Protein AF-A0A7S0DPE6-F1 (afdb_monomer_lite)

Secondary structure (DSSP, 8-state):
-EESSS--HHHHHHHHHHHHHT------EE--TTTSPPPHHHHHH-TT--S-EEEETTEEEESHHHHHHHHHHHSSSSS--SPPTTSHHHHHHHHHHHHHHHHHHHHHHHHHHS--HHHHHHHHHHHHHHHHS--SSSSTBSB--HHHHHHHHHHHHHHHHHHHHHS---TT-GGGHHHHHHHHHHHT-HHHHHHPPPHHHHHHHHHHHHT-----SS-HHHHHHHTT-TTTTPSSPP-SS-SSPPPGGGG-HHHHHHHHHHHHHHHHHHHHHHHTGGGS---S--S-GGG-SSSPP-HHHHHHHHHHHHHHHHHHHH-

Radius of gyration: 20.84 Å; chains: 1; bounding box: 53×44×59 Å

Organism: NCBI:txid1561963

Sequence (319 a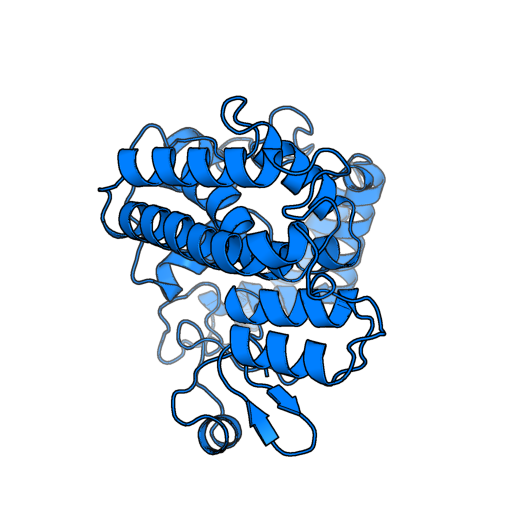a):
YRDSASWCPYCEKVWLMLEEKRIPYKINFVPMSCYGRKPQEFLQIQPSGGIPVAIIKGKVISESNDILSAIESLYPDQHPMVPAPGTDKYKSFQPFLRTERKIFGAWFQWLVTGFGEKEFINAADETNEALSKYKDGDYFLGSFSMVDCMYAPFLERMAASVPYYKGLIFRGNPRWSYINKWFDAMESRPSFKGIQSDYYTHCHDLPPQIGGAQFSGDHKRYTDEIDGHGDSWKLPLSQEGGLEPVRAEDRDQAKARRGAARALIDRHEAVAKFSTRPWGERGPGVSAPLADTYNKPQPKAEDSVDIALRLTAEFLLGS

Structure (mmCIF, N/CA/C/O backbone):
data_AF-A0A7S0DPE6-F1
#
_entry.id   AF-A0A7S0DPE6-F1
#
loop_
_atom_site.group_PDB
_atom_site.id
_atom_site.type_symbol
_atom_site.label_atom_id
_atom_site.label_alt_id
_atom_site.label_comp_id
_atom_site.label_asym_id
_atom_site.label_entity_id
_atom_site.label_seq_id
_atom_site.pdbx_PDB_ins_code
_atom_site.Cartn_x
_atom_site.Cartn_y
_atom_site.Cartn_z
_atom_site.occupancy
_atom_site.B_iso_or_equiv
_atom_site.auth_seq_id
_atom_site.auth_comp_id
_atom_site.auth_asym_id
_atom_site.auth_atom_id
_atom_site.pdbx_PDB_model_num
ATOM 1 N N . TYR A 1 1 ? -15.118 -3.147 -7.903 1.00 97.50 1 TYR A N 1
ATOM 2 C CA . TYR A 1 1 ? -14.229 -2.508 -8.884 1.00 97.50 1 TYR A CA 1
ATOM 3 C C . TYR A 1 1 ? -13.010 -2.011 -8.161 1.00 97.50 1 TYR A C 1
ATOM 5 O O . TYR A 1 1 ? -13.156 -1.295 -7.174 1.00 97.50 1 TYR A O 1
ATOM 13 N N . ARG A 1 2 ? -11.838 -2.422 -8.625 1.00 96.19 2 ARG A N 1
ATOM 14 C CA . ARG A 1 2 ? -10.559 -1.991 -8.070 1.00 96.19 2 ARG A CA 1
ATOM 15 C C . ARG A 1 2 ? -9.553 -1.779 -9.182 1.00 96.19 2 ARG A C 1
ATOM 17 O O . ARG A 1 2 ? -9.768 -2.215 -10.312 1.00 96.19 2 ARG A O 1
ATOM 24 N N . ASP A 1 3 ? -8.464 -1.149 -8.795 1.00 94.56 3 ASP A N 1
ATOM 25 C CA . ASP A 1 3 ? -7.291 -0.948 -9.617 1.00 94.56 3 ASP A CA 1
ATOM 26 C C . ASP A 1 3 ? -6.739 -2.272 -10.180 1.00 94.56 3 ASP A C 1
ATOM 28 O O . ASP A 1 3 ? -6.650 -3.263 -9.446 1.00 94.56 3 ASP A O 1
ATOM 32 N N . SER A 1 4 ? -6.386 -2.270 -11.470 1.00 91.19 4 SER A N 1
ATOM 33 C CA . SER A 1 4 ? -5.761 -3.390 -12.185 1.00 91.19 4 SER A CA 1
ATOM 34 C C . SER A 1 4 ? -4.313 -3.643 -11.759 1.00 91.19 4 SER A C 1
ATOM 36 O O . SER A 1 4 ? -3.880 -4.789 -11.775 1.00 91.19 4 SER A O 1
ATOM 38 N N . ALA A 1 5 ? -3.578 -2.590 -11.392 1.00 90.75 5 ALA A N 1
ATOM 39 C CA . ALA A 1 5 ? -2.160 -2.661 -11.032 1.00 90.75 5 ALA A CA 1
ATOM 40 C C . ALA A 1 5 ? -1.926 -2.818 -9.519 1.00 90.75 5 ALA A C 1
ATOM 42 O O . ALA A 1 5 ? -0.815 -3.112 -9.100 1.00 90.75 5 ALA A O 1
ATOM 43 N N . SER A 1 6 ? -2.983 -2.697 -8.706 1.00 93.50 6 SER A N 1
ATOM 44 C CA . SER A 1 6 ? -2.925 -2.759 -7.232 1.00 93.50 6 SER A CA 1
ATOM 45 C C . SER A 1 6 ? -2.170 -1.605 -6.557 1.00 93.50 6 SER A C 1
ATOM 47 O O . SER A 1 6 ? -1.795 -1.714 -5.400 1.00 93.50 6 SER A O 1
ATOM 49 N N . TRP A 1 7 ? -2.020 -0.477 -7.241 1.00 94.50 7 TRP A N 1
ATOM 50 C CA . TRP A 1 7 ? -1.391 0.757 -6.771 1.00 94.50 7 TRP A CA 1
ATOM 51 C C . TRP A 1 7 ? -2.318 1.639 -5.933 1.00 94.50 7 TRP A C 1
ATOM 53 O O . TRP A 1 7 ? -1.850 2.449 -5.136 1.00 94.50 7 TRP A O 1
ATOM 63 N N . CYS A 1 8 ? -3.639 1.514 -6.089 1.00 95.94 8 CYS A N 1
ATOM 64 C CA . CYS A 1 8 ? -4.594 2.358 -5.369 1.00 95.94 8 CYS A CA 1
ATOM 65 C C . CYS A 1 8 ? -4.702 1.988 -3.869 1.00 95.94 8 CYS A C 1
ATOM 67 O O . CYS A 1 8 ? -5.322 0.963 -3.554 1.00 95.94 8 CYS A O 1
ATOM 69 N N . PRO A 1 9 ? -4.267 2.859 -2.931 1.00 96.75 9 PRO A N 1
ATOM 70 C CA . PRO A 1 9 ? -4.305 2.554 -1.496 1.00 96.75 9 PRO A CA 1
ATOM 71 C C . PRO A 1 9 ? -5.734 2.364 -0.977 1.00 96.75 9 PRO A C 1
ATOM 73 O O . PRO A 1 9 ? -6.007 1.538 -0.114 1.00 96.75 9 PRO A O 1
ATOM 76 N N . TYR A 1 10 ? -6.701 3.095 -1.533 1.00 97.56 10 TYR A N 1
ATOM 77 C CA . TYR A 1 10 ? -8.102 2.983 -1.127 1.00 97.56 10 TYR A CA 1
ATOM 78 C C . TYR A 1 10 ? -8.720 1.634 -1.518 1.00 97.56 10 TYR A C 1
ATOM 80 O O . TYR A 1 10 ? -9.575 1.119 -0.798 1.00 97.56 10 TYR A O 1
ATOM 88 N N . CYS A 1 11 ? -8.296 1.054 -2.649 1.00 98.06 11 CYS A N 1
ATOM 89 C CA . CYS A 1 11 ? -8.733 -0.281 -3.063 1.00 98.06 11 CYS A CA 1
ATOM 90 C C . CYS A 1 11 ? -8.181 -1.354 -2.126 1.00 98.06 11 CYS A C 1
ATOM 92 O O . CYS A 1 11 ? -8.885 -2.311 -1.808 1.00 98.06 11 CYS A O 1
ATOM 94 N N . GLU A 1 12 ? -6.941 -1.173 -1.689 1.00 98.06 12 GLU A N 1
ATOM 95 C CA . GLU A 1 12 ? -6.236 -2.082 -0.800 1.00 98.06 12 GLU A CA 1
ATOM 96 C C . GLU A 1 12 ? -6.917 -2.195 0.570 1.00 98.06 12 GLU A C 1
ATOM 98 O O . GLU A 1 12 ? -7.144 -3.314 1.024 1.00 98.06 12 GLU A O 1
ATOM 103 N N . LYS A 1 13 ? -7.398 -1.080 1.153 1.00 97.62 13 LYS A N 1
ATOM 104 C CA . LYS A 1 13 ? -8.208 -1.100 2.394 1.00 97.62 13 LYS A CA 1
ATOM 105 C C . LYS A 1 13 ? -9.360 -2.103 2.308 1.00 97.62 13 LYS A C 1
ATOM 107 O O . LYS A 1 13 ? -9.567 -2.931 3.193 1.00 97.62 13 LYS A O 1
ATOM 112 N N . VAL A 1 14 ? -10.130 -2.003 1.221 1.00 98.25 14 VAL A N 1
ATOM 113 C CA . VAL A 1 14 ? -11.314 -2.838 0.974 1.00 98.25 14 VAL A CA 1
ATOM 114 C C . VAL A 1 14 ? -10.910 -4.279 0.693 1.00 98.25 14 VAL A C 1
ATOM 116 O O . VAL A 1 14 ? -11.556 -5.200 1.187 1.00 98.25 14 VAL A O 1
ATOM 119 N N . TRP A 1 15 ? -9.850 -4.483 -0.091 1.00 97.94 15 TRP A N 1
ATOM 120 C CA . TRP A 1 15 ? -9.359 -5.816 -0.420 1.00 97.94 15 TRP A CA 1
ATOM 121 C C . TRP A 1 15 ? -8.908 -6.568 0.830 1.00 97.94 15 TRP A C 1
ATOM 123 O O . TRP A 1 15 ? -9.375 -7.680 1.068 1.00 97.94 15 TRP A O 1
ATOM 133 N N . LEU A 1 16 ? -8.091 -5.927 1.664 1.00 98.00 16 LEU A N 1
ATOM 134 C CA . LEU A 1 16 ? -7.593 -6.517 2.896 1.00 98.00 16 LEU A CA 1
ATOM 135 C C . LEU A 1 16 ? -8.746 -6.894 3.838 1.00 98.00 16 LEU A C 1
ATOM 137 O O . LEU A 1 16 ? -8.779 -8.014 4.342 1.00 98.00 16 LEU A O 1
ATOM 141 N N . MET A 1 17 ? -9.747 -6.022 4.003 1.00 97.69 17 MET A N 1
ATOM 142 C CA . MET A 1 17 ? -10.920 -6.336 4.825 1.00 97.69 17 MET A CA 1
ATOM 143 C C . MET A 1 17 ? -11.736 -7.518 4.275 1.00 97.69 17 MET A C 1
ATOM 145 O O . MET A 1 17 ? -12.194 -8.353 5.055 1.00 97.69 17 MET A O 1
ATOM 149 N N . LEU A 1 18 ? -11.932 -7.612 2.955 1.00 97.69 18 LEU A N 1
ATOM 150 C CA . LEU A 1 18 ? -12.661 -8.729 2.337 1.00 97.69 18 LEU A CA 1
ATOM 151 C C . LEU A 1 18 ? -11.946 -10.071 2.552 1.00 97.69 18 LEU A C 1
ATOM 153 O O . LEU A 1 18 ? -12.600 -11.055 2.907 1.00 97.69 18 LEU A O 1
ATOM 157 N N . GLU A 1 19 ? -10.622 -10.097 2.372 1.00 97.75 19 GLU A N 1
ATOM 158 C CA . GLU A 1 19 ? -9.789 -11.288 2.589 1.00 97.75 19 GLU A CA 1
ATOM 159 C C . GLU A 1 19 ? -9.810 -11.726 4.055 1.00 97.75 19 GLU A C 1
ATOM 161 O O . GLU A 1 19 ? -10.015 -12.900 4.366 1.00 97.75 19 GLU A O 1
ATOM 166 N N . GLU A 1 20 ? -9.668 -10.775 4.974 1.00 97.56 20 GLU A N 1
ATOM 167 C CA . GLU A 1 20 ? -9.650 -11.034 6.412 1.00 97.56 20 GLU A CA 1
ATOM 168 C C . GLU A 1 20 ? -11.002 -11.503 6.944 1.00 97.56 20 GLU A C 1
ATOM 170 O O . GLU A 1 20 ? -11.078 -12.455 7.725 1.00 97.56 20 GLU A O 1
ATOM 175 N N . LYS A 1 21 ? -12.097 -10.916 6.453 1.00 97.31 21 LYS A N 1
ATOM 176 C CA . LYS A 1 21 ? -13.450 -11.380 6.776 1.00 97.31 21 LYS A CA 1
ATOM 177 C C . LYS A 1 21 ? -13.845 -12.656 6.036 1.00 97.31 21 LYS A C 1
ATOM 179 O O . LYS A 1 21 ? -14.886 -13.222 6.352 1.00 97.31 21 LYS A O 1
ATOM 184 N N . ARG A 1 22 ? -13.037 -13.143 5.084 1.00 96.62 22 ARG A N 1
ATOM 185 C CA . ARG A 1 22 ? -13.326 -14.338 4.266 1.00 96.62 22 ARG A CA 1
ATOM 186 C C . ARG A 1 22 ? -14.666 -14.235 3.532 1.00 96.62 22 ARG A C 1
ATOM 188 O O . ARG A 1 22 ? -15.435 -15.193 3.470 1.00 96.62 22 ARG A O 1
ATOM 195 N N . ILE A 1 23 ? -14.960 -13.055 2.998 1.00 95.38 23 ILE A N 1
ATOM 196 C CA . ILE A 1 23 ? -16.197 -12.805 2.254 1.00 95.38 23 ILE A CA 1
ATOM 197 C C . ILE A 1 23 ? -15.935 -13.122 0.781 1.00 95.38 23 ILE A C 1
ATOM 199 O O . ILE A 1 23 ? -14.988 -12.580 0.226 1.00 95.38 23 ILE A O 1
ATOM 203 N N . PRO A 1 24 ? -16.748 -13.951 0.106 1.00 95.50 24 PRO A N 1
ATOM 204 C CA . PRO A 1 24 ? -16.631 -14.138 -1.336 1.00 95.50 24 PRO A CA 1
ATOM 205 C C . PRO A 1 24 ? -17.022 -12.867 -2.099 1.00 95.50 24 PRO A C 1
ATOM 207 O O . PRO A 1 24 ? -18.063 -12.264 -1.834 1.00 95.50 24 PRO A O 1
ATOM 210 N N . TYR A 1 25 ? -16.228 -12.476 -3.094 1.00 96.88 25 TYR A N 1
ATOM 211 C CA . TYR A 1 25 ? -16.516 -11.321 -3.945 1.00 96.88 25 TYR A CA 1
ATOM 212 C C . TYR A 1 25 ? -16.070 -11.556 -5.388 1.00 96.88 25 TYR A C 1
ATOM 214 O O . TYR A 1 25 ? -15.205 -12.378 -5.680 1.00 96.88 25 TYR A O 1
ATOM 222 N N . LYS A 1 26 ? -16.664 -10.790 -6.307 1.00 97.62 26 LYS A N 1
ATOM 223 C CA . LYS A 1 26 ? -16.231 -10.718 -7.704 1.00 97.62 26 LYS A CA 1
ATOM 224 C C . LYS A 1 26 ? -15.385 -9.469 -7.914 1.00 97.62 26 LYS A C 1
ATOM 226 O O . LYS A 1 26 ? -15.805 -8.360 -7.575 1.00 97.62 26 LYS A O 1
ATOM 231 N N . ILE A 1 27 ? -14.224 -9.643 -8.535 1.00 97.06 27 ILE A N 1
ATOM 232 C CA . ILE A 1 27 ? -13.366 -8.533 -8.944 1.00 97.06 27 ILE A CA 1
ATOM 233 C C . ILE A 1 27 ? -13.729 -8.109 -10.367 1.00 97.06 27 ILE A C 1
ATOM 235 O O . ILE A 1 27 ? -13.850 -8.937 -11.263 1.00 97.06 27 ILE A O 1
ATOM 239 N N . ASN A 1 28 ? -13.865 -6.799 -10.560 1.00 96.94 28 ASN A N 1
ATOM 240 C CA . ASN A 1 28 ? -13.819 -6.163 -11.872 1.00 96.94 28 ASN A CA 1
ATOM 241 C C . ASN A 1 28 ? -12.673 -5.149 -11.831 1.00 96.94 28 ASN A C 1
ATOM 243 O O . ASN A 1 28 ? -12.648 -4.294 -10.934 1.00 96.94 28 ASN A O 1
ATOM 247 N N . PHE A 1 29 ? -11.732 -5.274 -12.759 1.00 96.50 29 PHE A N 1
ATOM 248 C CA . PHE A 1 29 ? -10.554 -4.419 -12.833 1.00 96.50 29 PHE A CA 1
ATOM 249 C C . PHE A 1 29 ? -10.848 -3.151 -13.632 1.00 96.50 29 PHE A C 1
ATOM 251 O O . PHE A 1 29 ? -11.520 -3.196 -14.661 1.00 96.50 29 PHE A O 1
ATOM 258 N N . VAL A 1 30 ? -10.364 -2.019 -13.130 1.00 95.31 30 VAL A N 1
ATOM 259 C CA . VAL A 1 30 ? -10.494 -0.702 -13.755 1.00 95.31 30 VAL A CA 1
ATOM 260 C C . VAL A 1 30 ? -9.146 0.003 -13.628 1.00 95.31 30 VAL A C 1
ATOM 262 O O . VAL A 1 30 ? -8.674 0.158 -12.500 1.00 95.31 30 VAL A O 1
ATOM 265 N N . PRO A 1 31 ? -8.536 0.472 -14.731 1.00 93.44 31 PRO A N 1
ATOM 266 C CA . PRO A 1 31 ? -7.250 1.151 -14.666 1.00 93.44 31 PRO A CA 1
ATOM 267 C C . PRO A 1 31 ? -7.328 2.439 -13.839 1.00 93.44 31 PRO A C 1
ATOM 269 O O . PRO A 1 31 ? -8.379 3.088 -13.790 1.00 93.44 31 PRO A O 1
ATOM 272 N N . MET A 1 32 ? -6.233 2.852 -13.199 1.00 93.12 32 MET A N 1
ATOM 273 C CA . MET A 1 32 ? -6.127 4.208 -12.651 1.00 93.12 32 MET A CA 1
ATOM 274 C C . MET A 1 32 ? -5.968 5.233 -13.772 1.00 93.12 32 MET A C 1
ATOM 276 O O . MET A 1 32 ? -5.428 4.938 -14.835 1.00 93.12 32 MET A O 1
ATOM 280 N N . SER A 1 33 ? -6.396 6.469 -13.505 1.00 91.56 33 SER A N 1
ATOM 281 C CA . SER A 1 33 ? -6.328 7.561 -14.482 1.00 91.56 33 SER A CA 1
ATOM 282 C C . SER A 1 33 ? -4.895 7.888 -14.920 1.00 91.56 33 SER A C 1
ATOM 284 O O . SER A 1 33 ? -4.706 8.403 -16.016 1.00 91.56 33 SER A O 1
ATOM 286 N N . CYS A 1 34 ? -3.893 7.571 -14.092 1.00 91.56 34 CYS A N 1
ATOM 287 C CA . CYS A 1 34 ? -2.482 7.799 -14.394 1.00 91.56 34 CYS A CA 1
ATOM 288 C C . CYS A 1 34 ? -1.888 6.817 -15.415 1.00 91.56 34 CYS A C 1
ATOM 290 O O . CYS A 1 34 ? -0.799 7.087 -15.913 1.00 91.56 34 CYS A O 1
ATOM 292 N N . TYR A 1 35 ? -2.565 5.706 -15.741 1.00 91.31 35 TYR A N 1
ATOM 293 C CA . TYR A 1 35 ? -2.028 4.694 -16.662 1.00 91.31 35 TYR A CA 1
ATOM 294 C C . TYR A 1 35 ? -3.041 4.125 -17.676 1.00 91.31 35 TYR A C 1
ATOM 296 O O . TYR A 1 35 ? -2.666 3.352 -18.562 1.00 91.31 35 TYR A O 1
ATOM 304 N N . GLY A 1 36 ? -4.323 4.502 -17.599 1.00 90.56 36 GLY A N 1
ATOM 305 C CA . GLY A 1 36 ? -5.322 4.066 -18.575 1.00 90.56 36 GLY A CA 1
ATOM 306 C C . GLY A 1 36 ? -6.678 4.761 -18.454 1.00 90.56 36 GLY A C 1
ATOM 307 O O . GLY A 1 36 ? -7.039 5.332 -17.424 1.00 90.56 36 GLY A O 1
ATOM 308 N N . ARG A 1 37 ? -7.464 4.706 -19.535 1.00 91.06 37 ARG A N 1
ATOM 309 C CA . ARG A 1 37 ? -8.821 5.267 -19.581 1.00 91.06 37 ARG A CA 1
ATOM 310 C C . ARG A 1 37 ? -9.810 4.355 -18.864 1.00 91.06 37 ARG A C 1
ATOM 312 O O . ARG A 1 37 ? -9.818 3.141 -19.048 1.00 91.06 37 ARG A O 1
ATOM 319 N N . LYS A 1 38 ? -10.706 4.973 -18.096 1.00 94.00 38 LYS A N 1
ATOM 320 C CA . LYS A 1 38 ? -11.831 4.294 -17.449 1.00 94.00 38 LYS A CA 1
ATOM 321 C C . LYS A 1 38 ? -12.805 3.741 -18.511 1.00 94.00 38 LYS A C 1
ATOM 323 O O . LYS A 1 38 ? -13.208 4.517 -19.383 1.00 94.00 38 LYS A O 1
ATOM 328 N N . PRO A 1 39 ? -13.203 2.455 -18.448 1.00 94.44 39 PRO A N 1
ATOM 329 C CA . PRO A 1 39 ? -14.213 1.893 -19.345 1.00 94.44 39 PRO A CA 1
ATOM 330 C C . PRO A 1 39 ? -15.541 2.653 -19.253 1.00 94.44 39 PRO A C 1
ATOM 332 O O . PRO A 1 39 ? -15.919 3.126 -18.177 1.00 94.44 39 PRO A O 1
ATOM 335 N N . GLN A 1 40 ? -16.258 2.780 -20.370 1.00 96.50 40 GLN A N 1
ATOM 336 C CA . GLN A 1 40 ? -17.472 3.600 -20.434 1.00 96.50 40 GLN A CA 1
ATOM 337 C C . GLN A 1 40 ? -18.591 3.029 -19.553 1.00 96.50 40 GLN A C 1
ATOM 339 O O . GLN A 1 40 ? -19.296 3.775 -18.877 1.00 96.50 40 GLN A O 1
ATOM 344 N N . GLU A 1 41 ? -18.711 1.706 -19.513 1.00 96.06 41 GLU A N 1
ATOM 345 C CA . GLU A 1 41 ? -19.621 0.962 -18.649 1.00 96.06 41 GLU A CA 1
ATOM 346 C C . GLU A 1 41 ? -19.327 1.184 -17.159 1.00 96.06 41 GLU A C 1
ATOM 348 O O . GLU A 1 41 ? -20.242 1.209 -16.341 1.00 96.06 41 GLU A O 1
ATOM 353 N N . PHE A 1 42 ? -18.062 1.421 -16.792 1.00 97.19 42 PHE A N 1
ATOM 354 C CA . PHE A 1 42 ? -17.706 1.780 -15.422 1.00 97.19 42 PHE A CA 1
ATOM 355 C C . PHE A 1 42 ? -18.087 3.229 -15.108 1.00 97.19 42 PHE A C 1
ATOM 357 O O . PHE A 1 42 ? -18.628 3.496 -14.038 1.00 97.19 42 PHE A O 1
ATOM 364 N N . LEU A 1 43 ? -17.866 4.159 -16.040 1.00 97.38 43 LEU A N 1
ATOM 365 C CA . LEU A 1 43 ? -18.240 5.568 -15.864 1.00 97.38 43 LEU A CA 1
ATOM 366 C C . LEU A 1 43 ? -19.757 5.774 -15.744 1.00 97.38 43 LEU A C 1
ATOM 368 O O . LEU A 1 43 ? -20.194 6.713 -15.087 1.00 97.38 43 LEU A O 1
ATOM 372 N N . GLN A 1 44 ? -20.568 4.882 -16.320 1.00 96.88 44 GLN A N 1
ATOM 373 C CA . GLN A 1 44 ? -22.019 4.864 -16.095 1.00 96.88 44 GLN A CA 1
ATOM 374 C C . GLN A 1 44 ? -22.391 4.509 -14.645 1.00 96.88 44 GLN A C 1
ATOM 376 O O . GLN A 1 44 ? -23.429 4.946 -14.158 1.00 96.88 44 GLN A O 1
ATOM 381 N N . ILE A 1 45 ? -21.551 3.732 -13.953 1.00 96.44 45 ILE A N 1
ATOM 382 C CA . ILE A 1 45 ? -21.738 3.338 -12.549 1.00 96.44 45 ILE A CA 1
ATOM 383 C C . ILE A 1 45 ? -21.143 4.389 -11.604 1.00 96.44 45 ILE A C 1
ATOM 385 O O . ILE A 1 45 ? -21.748 4.715 -10.586 1.00 96.44 45 ILE A O 1
ATOM 389 N N . GLN A 1 46 ? -19.956 4.904 -11.929 1.00 96.38 46 GLN A N 1
ATOM 390 C CA . GLN A 1 46 ? -19.219 5.889 -11.142 1.00 96.38 46 GLN A CA 1
ATOM 391 C C . GLN A 1 46 ? -18.723 7.025 -12.051 1.00 96.38 46 GLN A C 1
ATOM 393 O O . GLN A 1 46 ? -17.603 6.953 -12.573 1.00 96.38 46 GLN A O 1
ATOM 398 N N . PRO A 1 47 ? -19.529 8.089 -12.235 1.00 95.50 47 PRO A N 1
ATOM 399 C CA . PRO A 1 47 ? -19.192 9.201 -13.122 1.00 95.50 47 PRO A CA 1
ATOM 400 C C . PRO A 1 47 ? -17.890 9.928 -12.769 1.00 95.50 47 PRO A C 1
ATOM 402 O O . PRO A 1 47 ? -17.242 10.466 -13.662 1.00 95.50 47 PRO A O 1
ATOM 405 N N . SER A 1 48 ? -17.463 9.919 -11.497 1.00 94.75 48 SER A N 1
ATOM 406 C CA . SER A 1 48 ? -16.184 10.528 -11.094 1.00 94.75 48 SER A CA 1
ATOM 407 C C . SER A 1 48 ? -14.957 9.737 -11.565 1.00 94.75 48 SER A C 1
ATOM 409 O O . SER A 1 48 ? -13.836 10.238 -11.515 1.00 94.75 48 SER A O 1
ATOM 411 N N . GLY A 1 49 ? -15.139 8.474 -11.972 1.00 94.69 49 GLY A N 1
ATOM 412 C CA . GLY A 1 49 ? -14.052 7.543 -12.275 1.00 94.69 49 GLY A CA 1
ATOM 413 C C . GLY A 1 49 ? -13.276 7.038 -11.046 1.00 94.69 49 GLY A C 1
ATOM 414 O O . GLY A 1 49 ? -12.326 6.261 -11.209 1.00 94.69 49 GLY A O 1
ATOM 415 N N . GLY A 1 50 ? -13.665 7.458 -9.836 1.00 95.00 50 GLY A N 1
ATOM 416 C CA . GLY A 1 50 ? -13.026 7.082 -8.577 1.00 95.00 50 GLY A CA 1
ATOM 417 C C . GLY A 1 50 ? -13.128 5.586 -8.277 1.00 95.00 50 GLY A C 1
ATOM 418 O O . GLY A 1 50 ? -14.111 4.933 -8.614 1.00 95.00 50 GLY A O 1
ATOM 419 N N . ILE A 1 51 ? -12.100 5.035 -7.639 1.00 96.62 51 ILE A N 1
ATOM 420 C CA . ILE A 1 51 ? -12.048 3.646 -7.170 1.00 96.62 51 ILE A CA 1
ATOM 421 C C . ILE A 1 51 ? -11.522 3.630 -5.725 1.00 96.62 51 ILE A C 1
ATOM 423 O O . ILE A 1 51 ? -10.731 4.508 -5.378 1.00 96.62 51 ILE A O 1
ATOM 427 N N . PRO A 1 52 ? -11.918 2.658 -4.884 1.00 97.75 52 PRO A N 1
ATOM 428 C CA . PRO A 1 52 ? -12.774 1.508 -5.181 1.00 97.75 52 PRO A CA 1
ATOM 429 C C . PRO A 1 52 ? -14.258 1.864 -5.342 1.00 97.75 52 PRO A C 1
ATOM 431 O O . PRO A 1 52 ? -14.732 2.894 -4.873 1.00 97.75 52 PRO A O 1
ATOM 434 N N . VAL A 1 53 ? -14.996 0.958 -5.986 1.00 98.06 53 VAL A N 1
ATOM 435 C CA . VAL A 1 53 ? -16.469 0.957 -6.014 1.00 98.06 53 VAL A CA 1
ATOM 436 C C . VAL A 1 53 ? -16.953 -0.453 -5.719 1.00 98.06 53 VAL A C 1
ATOM 438 O O . VAL A 1 53 ? -16.489 -1.408 -6.353 1.00 98.06 53 VAL A O 1
ATOM 441 N N . ALA A 1 54 ? -17.904 -0.602 -4.805 1.00 98.06 54 ALA A N 1
ATOM 442 C CA . ALA A 1 54 ? -18.550 -1.876 -4.515 1.00 98.06 54 ALA A CA 1
ATOM 443 C C . ALA A 1 54 ? -20.013 -1.855 -4.972 1.00 98.06 54 ALA A C 1
ATOM 445 O O . ALA A 1 54 ? -20.699 -0.845 -4.849 1.00 98.06 54 ALA A O 1
ATOM 446 N N . ILE A 1 55 ? -20.494 -2.984 -5.496 1.00 97.75 55 ILE A N 1
ATOM 447 C CA . ILE A 1 55 ? -21.926 -3.210 -5.711 1.00 97.75 55 ILE A CA 1
ATOM 448 C C . ILE A 1 55 ? -22.359 -4.230 -4.671 1.00 97.75 55 ILE A C 1
ATOM 450 O O . ILE A 1 55 ? -22.018 -5.407 -4.769 1.00 97.75 55 ILE A O 1
ATOM 454 N N . ILE A 1 56 ? -23.086 -3.766 -3.664 1.00 96.38 56 ILE A N 1
ATOM 455 C CA . ILE A 1 56 ? -23.476 -4.562 -2.507 1.00 96.38 56 ILE A CA 1
ATOM 456 C C . ILE A 1 56 ? -25.000 -4.624 -2.459 1.00 96.38 56 ILE A C 1
ATOM 458 O O . ILE A 1 56 ? -25.664 -3.598 -2.329 1.00 96.38 56 ILE A O 1
ATOM 462 N N . LYS A 1 57 ? -25.572 -5.829 -2.597 1.00 94.50 57 LYS A N 1
ATOM 463 C CA . LYS A 1 57 ? -27.033 -6.043 -2.688 1.00 94.50 57 LYS A CA 1
ATOM 464 C C . LYS A 1 57 ? -27.705 -5.103 -3.710 1.00 94.50 57 LYS A C 1
ATOM 466 O O . LYS A 1 57 ? -28.728 -4.488 -3.429 1.00 94.50 57 LYS A O 1
ATOM 471 N N . GLY A 1 58 ? -27.079 -4.950 -4.880 1.00 95.38 58 GLY A N 1
ATOM 472 C CA . GLY A 1 58 ? -27.549 -4.080 -5.966 1.00 95.38 58 GLY A CA 1
ATOM 473 C C . GLY A 1 58 ? -27.304 -2.580 -5.762 1.00 95.38 58 GLY A C 1
ATOM 474 O O . GLY A 1 58 ? -27.542 -1.808 -6.684 1.00 95.38 58 GLY A O 1
ATOM 475 N N . LYS A 1 59 ? -26.801 -2.149 -4.598 1.00 96.88 59 LYS A N 1
ATOM 476 C CA . LYS A 1 59 ? -26.476 -0.745 -4.325 1.00 96.88 59 LYS A CA 1
ATOM 477 C C . LYS A 1 59 ? -25.028 -0.449 -4.684 1.00 96.88 59 LYS A C 1
ATOM 479 O O . LYS A 1 59 ? -24.127 -1.167 -4.254 1.00 96.88 59 LYS A O 1
ATOM 484 N N . VAL A 1 60 ? -24.818 0.615 -5.450 1.00 97.94 60 VAL A N 1
ATOM 485 C CA . VAL A 1 60 ? -23.486 1.154 -5.738 1.00 97.94 60 VAL A CA 1
ATOM 486 C C . VAL A 1 60 ? -23.025 1.954 -4.524 1.00 97.94 60 VAL A C 1
ATOM 488 O O . VAL A 1 60 ? -23.730 2.856 -4.079 1.00 97.94 60 VAL A O 1
ATOM 491 N N . ILE A 1 61 ? -21.860 1.608 -3.986 1.00 98.12 61 ILE A N 1
ATOM 492 C CA . ILE A 1 61 ? -21.217 2.306 -2.873 1.00 98.12 61 ILE A CA 1
ATOM 493 C C . ILE A 1 61 ? -19.829 2.731 -3.347 1.00 98.12 61 ILE A C 1
ATOM 495 O O . ILE A 1 61 ? -19.012 1.896 -3.750 1.00 98.12 61 ILE A O 1
ATOM 499 N N . SER A 1 62 ? -19.605 4.040 -3.347 1.00 92.31 62 SER A N 1
ATOM 500 C CA . SER A 1 62 ? -18.304 4.681 -3.538 1.00 92.31 62 SER A CA 1
ATOM 501 C C . SER A 1 62 ? -17.691 5.030 -2.179 1.00 92.31 62 SER A C 1
ATOM 503 O O . SER A 1 62 ? -18.367 4.900 -1.169 1.00 92.31 62 SER A O 1
ATOM 505 N N . GLU A 1 63 ? -16.438 5.487 -2.165 1.00 94.44 63 GLU A N 1
ATOM 506 C CA . GLU A 1 63 ? -15.633 5.745 -0.960 1.00 94.44 63 GLU A CA 1
ATOM 507 C C . GLU A 1 63 ? -15.220 4.478 -0.203 1.00 94.44 63 GLU A C 1
ATOM 509 O O . GLU A 1 63 ? -16.036 3.662 0.222 1.00 94.44 63 GLU A O 1
ATOM 514 N N . SER A 1 64 ? -13.912 4.309 0.016 1.00 96.94 64 SER A N 1
ATOM 515 C CA . SER A 1 64 ? -13.397 3.109 0.682 1.00 96.94 64 SER A CA 1
ATOM 516 C C . SER A 1 64 ? -13.988 2.932 2.079 1.00 96.94 64 SER A C 1
ATOM 518 O O . SER A 1 64 ? -14.389 1.829 2.422 1.00 96.94 64 SER A O 1
ATOM 520 N N . ASN A 1 65 ? -14.097 4.002 2.871 1.00 96.06 65 ASN A N 1
ATOM 521 C CA . ASN A 1 65 ? -14.560 3.914 4.261 1.00 96.06 65 ASN A CA 1
ATOM 522 C C . ASN A 1 65 ? -16.046 3.529 4.370 1.00 96.06 65 ASN A C 1
ATOM 524 O O . ASN A 1 65 ? -16.421 2.775 5.273 1.00 96.06 65 ASN A O 1
ATOM 528 N N . ASP A 1 66 ? -16.875 3.992 3.433 1.00 97.62 66 ASP A N 1
ATOM 529 C CA . ASP A 1 66 ? -18.293 3.630 3.365 1.00 97.62 66 ASP A CA 1
ATOM 530 C C . ASP A 1 66 ? -18.457 2.174 2.927 1.00 97.62 66 ASP A C 1
ATOM 532 O O . ASP A 1 66 ? -19.281 1.446 3.482 1.00 97.62 66 ASP A O 1
ATOM 536 N N . ILE A 1 67 ? -17.617 1.709 1.995 1.00 98.38 67 ILE A N 1
ATOM 537 C CA . ILE A 1 67 ? -17.562 0.297 1.605 1.00 98.38 67 ILE A CA 1
ATOM 538 C C . ILE A 1 67 ? -17.164 -0.581 2.800 1.00 98.38 67 ILE A C 1
ATOM 540 O O . ILE A 1 67 ? -17.846 -1.571 3.060 1.00 98.38 67 ILE A O 1
ATOM 544 N N . LEU A 1 68 ? -16.113 -0.221 3.550 1.00 97.94 68 LEU A N 1
ATOM 545 C CA . LEU A 1 68 ? -15.700 -0.957 4.756 1.00 97.94 68 LEU A CA 1
ATOM 546 C C . LEU A 1 68 ? -16.850 -1.029 5.773 1.00 97.94 68 LEU A C 1
ATOM 548 O O . LEU A 1 68 ? -17.178 -2.102 6.278 1.00 97.94 68 LEU A O 1
ATOM 552 N N . SER A 1 69 ? -17.519 0.099 6.021 1.00 96.88 69 SER A N 1
ATOM 553 C CA . SER A 1 69 ? -18.639 0.178 6.967 1.00 96.88 69 SER A CA 1
ATOM 554 C C . SER A 1 69 ? -19.852 -0.642 6.509 1.00 96.88 69 SER A C 1
ATOM 556 O O . SER A 1 69 ? -20.499 -1.309 7.322 1.00 96.88 69 SER A O 1
ATOM 558 N N . ALA A 1 70 ? -20.150 -0.649 5.206 1.00 97.88 70 ALA A N 1
ATOM 559 C CA . ALA A 1 70 ? -21.215 -1.462 4.624 1.00 97.88 70 ALA A CA 1
ATOM 560 C C . ALA A 1 70 ? -20.911 -2.966 4.707 1.00 97.88 70 ALA A C 1
ATOM 562 O O . ALA A 1 70 ? -21.814 -3.753 4.996 1.00 97.88 70 ALA A O 1
ATOM 563 N N . ILE A 1 71 ? -19.655 -3.366 4.481 1.00 97.06 71 ILE A N 1
ATOM 564 C CA . ILE A 1 71 ? -19.200 -4.751 4.647 1.00 97.06 71 ILE A CA 1
ATOM 565 C C . ILE A 1 71 ? -19.351 -5.183 6.108 1.00 97.06 71 ILE A C 1
ATOM 567 O O . ILE A 1 71 ? -19.942 -6.231 6.361 1.00 97.06 71 ILE A O 1
ATOM 571 N N . GLU A 1 72 ? -18.872 -4.380 7.064 1.00 96.88 72 GLU A N 1
ATOM 572 C CA . GLU A 1 72 ? -19.005 -4.701 8.491 1.00 96.88 72 GLU A CA 1
ATOM 573 C C . GLU A 1 72 ? -20.470 -4.846 8.902 1.00 96.88 72 GLU A C 1
ATOM 575 O O . GLU A 1 72 ? -20.841 -5.826 9.538 1.00 96.88 72 GLU A O 1
ATOM 580 N N . SER A 1 73 ? -21.325 -3.914 8.475 1.00 96.44 73 SER A N 1
ATOM 581 C CA . SER A 1 73 ? -22.753 -3.924 8.820 1.00 96.44 73 SER A CA 1
ATOM 582 C C . SER A 1 73 ? -23.503 -5.136 8.261 1.00 96.44 73 SER A C 1
ATOM 584 O O . SER A 1 73 ? -24.515 -5.551 8.819 1.00 96.44 73 SER A O 1
ATOM 586 N N . LEU A 1 74 ? -23.045 -5.697 7.138 1.00 96.06 74 LEU A N 1
ATOM 587 C CA . LEU A 1 74 ? -23.651 -6.885 6.535 1.00 96.06 74 LEU A CA 1
ATOM 588 C C . LEU A 1 74 ? -23.186 -8.190 7.166 1.00 96.06 74 LEU A C 1
ATOM 590 O O . LEU A 1 74 ? -23.930 -9.169 7.119 1.00 96.06 74 LEU A O 1
ATOM 594 N N . TYR A 1 75 ? -21.977 -8.197 7.724 1.00 95.44 75 TYR A N 1
ATOM 595 C CA . TYR A 1 75 ? -21.334 -9.376 8.289 1.00 95.44 75 TYR A CA 1
ATOM 596 C C . TYR A 1 75 ? -20.714 -9.056 9.662 1.00 95.44 75 TYR A C 1
ATOM 598 O O . TYR A 1 75 ? -19.497 -9.208 9.829 1.00 95.44 75 TYR A O 1
ATOM 606 N N . PRO A 1 76 ? -21.519 -8.600 10.643 1.00 94.50 76 PRO A N 1
ATOM 607 C CA . PRO A 1 76 ? -21.001 -8.127 11.926 1.00 94.50 76 PRO A CA 1
ATOM 608 C C . PRO A 1 76 ? -20.371 -9.254 12.752 1.00 94.50 76 PRO A C 1
ATOM 610 O O . PRO A 1 76 ? -19.387 -9.022 13.442 1.00 94.50 76 PRO A O 1
ATOM 613 N N . ASP A 1 77 ? -20.885 -10.481 12.630 1.00 93.69 77 ASP A N 1
ATOM 614 C CA . ASP A 1 77 ? -20.424 -11.632 13.419 1.00 93.69 77 ASP A CA 1
ATOM 615 C C . ASP A 1 77 ? -19.285 -12.417 12.742 1.00 93.69 77 ASP A C 1
ATOM 617 O O . ASP A 1 77 ? -18.562 -13.177 13.387 1.00 93.69 77 ASP A O 1
ATOM 621 N N . GLN A 1 78 ? -19.099 -12.245 11.429 1.00 94.31 78 GLN A N 1
ATOM 622 C CA . GLN A 1 78 ? -18.069 -12.950 10.667 1.00 94.31 78 GLN A CA 1
ATOM 623 C C . GLN A 1 78 ? -16.755 -12.173 10.726 1.00 94.31 78 GLN A C 1
ATOM 625 O O . GLN A 1 78 ? -16.566 -11.215 9.976 1.00 94.31 78 GLN A O 1
ATOM 630 N N . HIS A 1 79 ? -15.859 -12.600 11.619 1.00 94.94 79 HIS A N 1
ATOM 631 C CA . HIS A 1 79 ? -14.588 -11.925 11.919 1.00 94.94 79 HIS A CA 1
ATOM 632 C C . HIS A 1 79 ? -14.805 -10.410 12.129 1.00 94.94 79 HIS A C 1
ATOM 634 O O . HIS A 1 79 ? -14.545 -9.613 11.220 1.00 94.94 79 HIS A O 1
ATOM 640 N N . PRO A 1 80 ? -15.362 -10.007 13.284 1.00 95.31 80 PRO A N 1
ATOM 641 C CA . PRO A 1 80 ? -15.677 -8.608 13.562 1.00 95.31 80 PRO A CA 1
ATOM 642 C C . PRO A 1 80 ? -14.425 -7.728 13.451 1.00 95.31 80 PRO A C 1
ATOM 644 O O . PRO A 1 80 ? -13.393 -8.036 14.047 1.00 95.31 80 PRO A O 1
ATOM 647 N N . MET A 1 81 ? -14.517 -6.638 12.690 1.00 96.25 81 MET A N 1
ATOM 648 C CA . MET A 1 81 ? -13.421 -5.684 12.460 1.00 96.25 81 MET A CA 1
ATOM 649 C C . MET A 1 81 ? -13.613 -4.380 13.236 1.00 96.25 81 MET A C 1
ATOM 651 O O . MET A 1 81 ? -12.697 -3.556 13.303 1.00 96.25 81 MET A O 1
ATOM 655 N N . VAL A 1 82 ? -14.795 -4.184 13.821 1.00 95.81 82 VAL A N 1
ATOM 656 C CA . VAL A 1 82 ? -15.117 -3.067 14.710 1.00 95.81 82 VAL A CA 1
ATOM 657 C C . VAL A 1 82 ? -15.327 -3.602 16.132 1.00 95.81 82 VAL A C 1
ATOM 659 O O . VAL A 1 82 ? -16.040 -4.589 16.315 1.00 95.81 82 VAL A O 1
ATOM 662 N N . PRO A 1 83 ? -14.732 -2.977 17.167 1.00 94.50 83 PRO A N 1
ATOM 663 C CA . PRO A 1 83 ? -14.937 -3.406 18.547 1.00 94.50 83 PRO A CA 1
ATOM 664 C C . PRO A 1 83 ? -16.404 -3.358 18.977 1.00 94.50 83 PRO A C 1
ATOM 666 O O . PRO A 1 83 ? -17.174 -2.518 18.515 1.00 94.50 83 PRO A O 1
ATOM 669 N N . ALA A 1 84 ? -16.773 -4.194 19.948 1.00 92.88 84 ALA A N 1
ATOM 670 C CA . ALA A 1 84 ? -18.121 -4.180 20.505 1.00 92.88 84 ALA A CA 1
ATOM 671 C C . ALA A 1 84 ? -18.461 -2.812 21.144 1.00 92.88 84 ALA A C 1
ATOM 673 O O . ALA A 1 84 ? -17.619 -2.252 21.867 1.00 92.88 84 ALA A O 1
ATOM 674 N N . PRO A 1 85 ? -19.684 -2.283 20.938 1.00 93.88 85 PRO A N 1
ATOM 675 C CA . PRO A 1 85 ? -20.130 -1.039 21.558 1.00 93.88 85 PRO A CA 1
ATOM 676 C C . PRO A 1 85 ? -19.938 -1.031 23.081 1.00 93.88 85 PRO A C 1
ATOM 678 O O . PRO A 1 85 ? -20.128 -2.037 23.758 1.00 93.88 85 PRO A O 1
ATOM 681 N N . GLY A 1 86 ? -19.555 0.124 23.630 1.00 94.31 86 GLY A N 1
ATOM 682 C 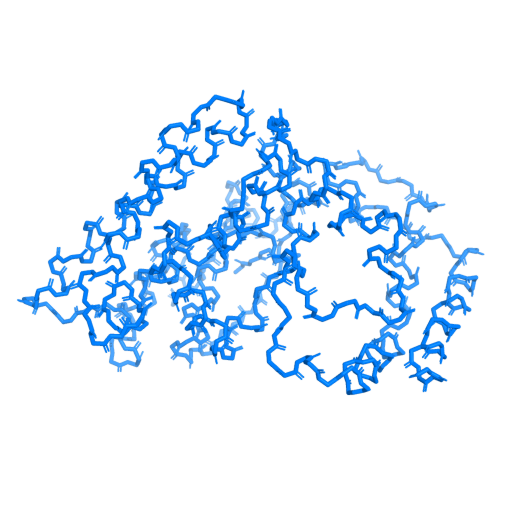CA . GLY A 1 86 ? -19.354 0.317 25.073 1.00 94.31 86 GLY A CA 1
ATOM 683 C C . GLY A 1 86 ? -17.974 -0.090 25.609 1.00 94.31 86 GLY A C 1
ATOM 684 O O . GLY A 1 86 ? -17.613 0.321 26.712 1.00 94.31 86 GLY A O 1
ATOM 685 N N . THR A 1 87 ? -17.166 -0.815 24.830 1.00 96.38 87 THR A N 1
ATOM 686 C CA . THR A 1 87 ? -15.783 -1.159 25.207 1.00 96.38 87 THR A CA 1
ATOM 687 C C . THR A 1 87 ? -14.839 0.046 25.123 1.00 96.38 87 THR A C 1
ATOM 689 O O . THR A 1 87 ? -15.096 1.012 24.402 1.00 96.38 87 THR A O 1
ATOM 692 N N . ASP A 1 88 ? -13.705 -0.002 25.831 1.00 96.25 88 ASP A N 1
ATOM 693 C CA . ASP A 1 88 ? -12.658 1.024 25.695 1.00 96.25 88 ASP A CA 1
ATOM 694 C C . ASP A 1 88 ? -12.076 1.070 24.268 1.00 96.25 88 ASP A C 1
ATOM 696 O O . ASP A 1 88 ? -11.896 2.144 23.695 1.00 96.25 88 ASP A O 1
ATOM 700 N N . LYS A 1 89 ? -11.893 -0.100 23.642 1.00 97.06 89 LYS A N 1
ATOM 701 C CA . LYS A 1 89 ? -11.459 -0.226 22.242 1.00 97.06 89 LYS A CA 1
ATOM 702 C C . LYS A 1 89 ? -12.424 0.476 21.279 1.00 97.06 89 LYS A C 1
ATOM 704 O O . LYS A 1 89 ? -11.979 1.195 20.388 1.00 97.06 89 LYS A O 1
ATOM 709 N N . TYR A 1 90 ? -13.737 0.368 21.500 1.00 96.50 90 TYR A N 1
ATOM 710 C CA . TYR A 1 90 ? -14.733 1.098 20.706 1.00 96.50 90 TYR A CA 1
ATOM 711 C C . TYR A 1 90 ? -14.604 2.621 20.849 1.00 96.50 90 TYR A C 1
ATOM 713 O O . TYR A 1 90 ? -14.709 3.345 19.861 1.00 96.50 90 TYR A O 1
ATOM 721 N N . LYS A 1 91 ? -14.307 3.124 22.057 1.00 96.44 91 LYS A N 1
ATOM 722 C CA . LYS A 1 91 ? -14.060 4.561 22.284 1.00 96.44 91 LYS A CA 1
ATOM 723 C C . LYS A 1 91 ? -12.809 5.056 21.552 1.00 96.44 91 LYS A C 1
ATOM 725 O O . LYS A 1 91 ? -12.782 6.207 21.125 1.00 96.44 91 LYS A O 1
ATOM 730 N N . SER A 1 92 ? -11.802 4.197 21.387 1.00 97.44 92 SER A N 1
ATOM 731 C CA . SER A 1 92 ? -10.556 4.509 20.668 1.00 97.44 92 SER A CA 1
ATOM 732 C C . SER A 1 92 ? -10.660 4.384 19.151 1.00 97.44 92 SER A C 1
ATOM 734 O O . SER A 1 92 ? -9.882 5.023 18.449 1.00 97.44 92 SER A O 1
ATOM 736 N N . PHE A 1 93 ? -11.631 3.619 18.644 1.00 96.25 93 PHE A N 1
ATOM 737 C CA . PHE A 1 93 ? -11.808 3.358 17.215 1.00 96.25 93 PHE A CA 1
ATOM 738 C C . PHE A 1 93 ? -11.836 4.652 16.384 1.00 96.25 93 PHE A C 1
ATOM 740 O O . PHE A 1 93 ? -10.977 4.863 15.534 1.00 96.25 93 PHE A O 1
ATOM 747 N N . GLN A 1 94 ? -12.766 5.567 16.680 1.00 94.56 94 GLN A N 1
ATOM 748 C CA . G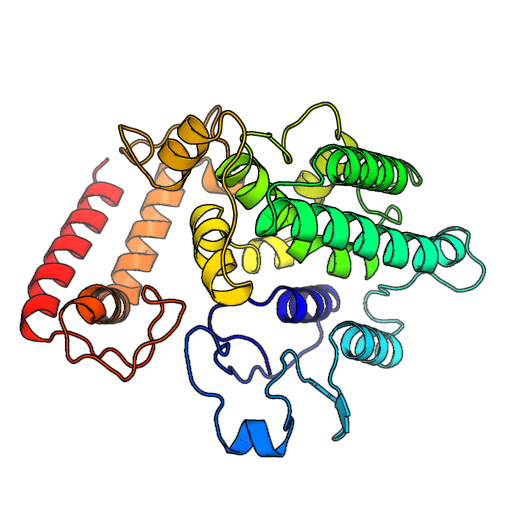LN A 1 94 ? -12.907 6.836 15.949 1.00 94.56 94 GLN A CA 1
ATOM 749 C C . GLN A 1 94 ? -11.685 7.768 16.084 1.00 94.56 94 GLN A C 1
ATOM 751 O O . GLN A 1 94 ? -11.237 8.298 15.065 1.00 94.56 94 GLN A O 1
ATOM 756 N N . PRO A 1 95 ? -11.108 7.986 17.286 1.00 96.50 95 PRO A N 1
ATOM 757 C CA . PRO A 1 95 ? -9.834 8.689 17.428 1.00 96.50 95 PRO A CA 1
ATOM 758 C C . PRO A 1 95 ? -8.713 8.132 16.544 1.00 96.50 95 PRO A C 1
ATOM 760 O O . PRO A 1 95 ? -8.042 8.918 15.881 1.00 96.50 95 PRO A O 1
ATOM 763 N N . PHE A 1 96 ? -8.548 6.810 16.462 1.00 97.50 96 PHE A N 1
ATOM 764 C CA . PHE A 1 96 ? -7.509 6.214 15.619 1.00 97.50 96 PHE A CA 1
ATOM 765 C C . PHE A 1 96 ? -7.746 6.443 14.126 1.00 97.50 96 PHE A C 1
ATOM 767 O O . PHE A 1 96 ? -6.795 6.729 13.404 1.00 97.50 96 PHE A O 1
ATOM 774 N N . LEU A 1 97 ? -9.000 6.452 13.663 1.00 93.88 97 LEU A N 1
ATOM 775 C CA . LEU A 1 97 ? -9.293 6.829 12.273 1.00 93.88 97 LEU A CA 1
ATOM 776 C C . LEU A 1 97 ? -8.898 8.282 11.965 1.00 93.88 97 LEU A C 1
ATOM 778 O O . LEU A 1 97 ? -8.532 8.606 10.839 1.00 93.88 97 LEU A O 1
ATOM 782 N N . ARG A 1 98 ? -8.958 9.179 12.956 1.00 93.06 98 ARG A N 1
ATOM 783 C CA . ARG A 1 98 ? -8.506 10.571 12.793 1.00 93.06 98 ARG A CA 1
ATOM 784 C C . ARG A 1 98 ? -6.984 10.666 12.774 1.00 93.06 98 ARG A C 1
ATOM 786 O O . ARG A 1 98 ? -6.448 11.444 11.989 1.00 93.06 98 ARG A O 1
ATOM 793 N N . THR A 1 99 ? -6.300 9.886 13.609 1.00 94.56 99 THR A N 1
ATOM 794 C CA . THR A 1 99 ? -4.833 9.809 13.622 1.00 94.56 99 THR A CA 1
ATOM 795 C C . THR A 1 99 ? -4.295 9.301 12.280 1.00 94.56 99 THR A C 1
ATOM 797 O O . THR A 1 99 ? -3.327 9.866 11.776 1.00 94.56 99 THR A O 1
ATOM 800 N N . GLU A 1 100 ? -4.963 8.338 11.636 1.00 96.88 100 GLU A N 1
ATOM 801 C CA . GLU A 1 100 ? -4.602 7.862 10.289 1.00 96.88 100 GLU A CA 1
ATOM 802 C C . GLU A 1 100 ? -4.571 9.010 9.274 1.00 96.88 100 GLU A C 1
ATOM 804 O O . GLU A 1 100 ? -3.596 9.192 8.543 1.00 96.88 100 GLU A O 1
ATOM 809 N N . ARG A 1 101 ? -5.598 9.865 9.299 1.00 96.25 101 ARG A N 1
ATOM 810 C CA . ARG A 1 101 ? -5.675 11.033 8.415 1.00 96.25 101 ARG A CA 1
ATOM 811 C C . ARG A 1 101 ? -4.596 12.070 8.693 1.00 96.25 101 ARG A C 1
ATOM 813 O O . ARG A 1 101 ? -4.165 12.730 7.748 1.00 96.25 101 ARG A O 1
ATOM 820 N N . LYS A 1 102 ? -4.159 12.216 9.948 1.00 97.88 102 LYS A N 1
ATOM 821 C CA . LYS A 1 102 ? -3.064 13.127 10.310 1.00 97.88 102 LYS A CA 1
ATOM 822 C C . LYS A 1 102 ? -1.736 12.668 9.717 1.00 97.88 102 LYS A C 1
ATOM 824 O O . LYS A 1 102 ? -1.095 13.463 9.034 1.00 97.88 102 LYS A O 1
ATOM 829 N N . ILE A 1 103 ? -1.339 11.410 9.940 1.00 98.56 103 ILE A N 1
ATOM 830 C CA . ILE A 1 103 ? -0.064 10.901 9.408 1.00 98.56 103 ILE A CA 1
ATOM 831 C C . ILE A 1 103 ? -0.075 10.863 7.881 1.00 98.56 103 ILE A C 1
ATOM 833 O O . ILE A 1 103 ? 0.897 11.293 7.265 1.00 98.56 103 ILE A O 1
ATOM 837 N N . PHE A 1 104 ? -1.198 10.472 7.266 1.00 98.06 104 PHE A N 1
ATOM 838 C CA . PHE A 1 104 ? -1.372 10.569 5.818 1.00 98.06 104 PHE A CA 1
ATOM 839 C C . PHE A 1 104 ? -1.160 12.003 5.316 1.00 98.06 104 PHE A C 1
ATOM 841 O O . PHE A 1 104 ? -0.377 12.216 4.395 1.00 98.06 104 PHE A O 1
ATOM 848 N N . GLY A 1 105 ? -1.827 12.989 5.925 1.00 98.19 105 GLY A N 1
ATOM 849 C CA . GLY A 1 105 ? -1.727 14.388 5.508 1.00 98.19 105 GLY A CA 1
ATOM 850 C C . GLY A 1 105 ? -0.314 14.953 5.657 1.00 98.19 105 GLY A C 1
ATOM 851 O O . GLY A 1 105 ? 0.182 15.596 4.736 1.00 98.19 105 GLY A O 1
ATOM 852 N N . ALA A 1 106 ? 0.348 14.666 6.779 1.00 98.62 106 ALA A N 1
ATOM 853 C CA . ALA A 1 106 ? 1.708 15.124 7.043 1.00 98.62 106 ALA A CA 1
ATOM 854 C C . ALA A 1 106 ? 2.732 14.489 6.085 1.00 98.62 106 ALA A C 1
ATOM 856 O O . ALA A 1 106 ? 3.557 15.196 5.506 1.00 98.62 106 ALA A O 1
ATOM 857 N N . TRP A 1 107 ? 2.637 13.173 5.851 1.00 98.56 107 TRP A N 1
ATOM 858 C CA . TRP A 1 107 ? 3.454 12.477 4.853 1.00 98.56 107 TRP A CA 1
ATOM 859 C C . TRP A 1 107 ? 3.226 13.037 3.452 1.00 98.56 107 TRP A C 1
ATOM 861 O O . TRP A 1 107 ? 4.187 13.370 2.767 1.00 98.56 107 TRP A O 1
ATOM 871 N N . PHE A 1 108 ? 1.967 13.181 3.038 1.00 98.06 108 PHE A N 1
ATOM 872 C CA . PHE A 1 108 ? 1.618 13.656 1.705 1.00 98.06 108 PHE A CA 1
ATOM 873 C C . PHE A 1 108 ? 2.120 15.084 1.458 1.00 98.06 108 PHE A C 1
ATOM 875 O O . PHE A 1 108 ? 2.730 15.355 0.423 1.00 98.06 108 PHE A O 1
ATOM 882 N N . GLN A 1 109 ? 1.927 15.989 2.426 1.00 97.88 109 GLN A N 1
ATOM 883 C CA . GLN A 1 109 ? 2.452 17.352 2.360 1.00 97.88 109 GLN A CA 1
ATOM 884 C C . GLN A 1 109 ? 3.976 17.344 2.208 1.00 97.88 109 GLN A C 1
ATOM 886 O O . GLN A 1 109 ? 4.509 18.012 1.317 1.00 97.88 109 GLN A O 1
ATOM 891 N N . TRP A 1 110 ? 4.674 16.564 3.036 1.00 98.19 110 TRP A N 1
ATOM 892 C CA . TRP A 1 110 ? 6.127 16.494 2.978 1.00 98.19 110 TRP A CA 1
ATOM 893 C C . TRP A 1 110 ? 6.623 15.899 1.662 1.00 98.19 110 TRP A C 1
ATOM 895 O O . TRP A 1 110 ? 7.531 16.450 1.035 1.00 98.19 110 TRP A O 1
ATOM 905 N N . LEU A 1 111 ? 5.994 14.820 1.198 1.00 97.62 111 LEU A N 1
ATOM 906 C CA . LEU A 1 111 ? 6.317 14.149 -0.054 1.00 97.62 111 LEU A CA 1
ATOM 907 C C . LEU A 1 111 ? 6.202 15.100 -1.249 1.00 97.62 111 LEU A C 1
ATOM 909 O O . LEU A 1 111 ? 7.172 15.250 -1.988 1.00 97.62 111 LEU A O 1
ATOM 913 N N . VAL A 1 112 ? 5.065 15.784 -1.400 1.00 96.81 112 VAL A N 1
ATOM 914 C CA . VAL A 1 112 ? 4.752 16.593 -2.592 1.00 96.81 112 VAL A CA 1
ATOM 915 C C . VAL A 1 112 ? 5.398 17.978 -2.565 1.00 96.81 112 VAL A C 1
ATOM 917 O O . VAL A 1 112 ? 5.729 18.514 -3.619 1.00 96.81 112 VAL A O 1
ATOM 920 N N . THR A 1 113 ? 5.589 18.579 -1.387 1.00 96.00 113 THR A N 1
ATOM 921 C CA . THR A 1 113 ? 6.091 19.965 -1.287 1.00 96.00 113 THR A CA 1
ATOM 922 C C . THR A 1 113 ? 7.553 20.065 -0.865 1.00 96.00 113 THR A C 1
ATOM 924 O O . THR A 1 113 ? 8.174 21.099 -1.081 1.00 96.00 113 THR A O 1
ATOM 927 N N . GLY A 1 114 ? 8.109 19.019 -0.246 1.00 94.06 114 GLY A N 1
ATOM 928 C CA . GLY A 1 114 ? 9.429 19.069 0.390 1.00 94.06 114 GLY A CA 1
ATOM 929 C C . GLY A 1 114 ? 9.428 19.704 1.787 1.00 94.06 114 GLY A C 1
ATOM 930 O O . GLY A 1 114 ? 10.403 19.547 2.515 1.00 94.06 114 GLY A O 1
ATOM 931 N N . PHE A 1 115 ? 8.326 20.333 2.210 1.00 94.38 115 PHE A N 1
ATOM 932 C CA . PHE A 1 115 ? 8.152 20.939 3.534 1.00 94.38 115 PHE A CA 1
ATOM 933 C C . PHE A 1 115 ? 7.179 20.115 4.381 1.00 94.38 115 PHE A C 1
ATOM 935 O O . PHE A 1 115 ? 6.178 19.630 3.864 1.00 94.38 115 PHE A O 1
ATOM 942 N N . GLY A 1 116 ? 7.432 19.985 5.684 1.00 96.81 116 GLY A N 1
ATOM 943 C CA . GLY A 1 116 ? 6.549 19.232 6.587 1.00 96.81 116 GLY A CA 1
ATOM 944 C C . GLY A 1 116 ? 7.219 18.097 7.363 1.00 96.81 116 GLY A C 1
ATOM 945 O O . GLY A 1 116 ? 6.527 17.250 7.919 1.00 96.81 116 GLY A O 1
ATOM 946 N N . GLU A 1 117 ? 8.555 18.032 7.384 1.00 97.94 117 GLU A N 1
ATOM 947 C CA . GLU A 1 117 ? 9.293 16.970 8.083 1.00 97.94 117 GLU A CA 1
ATOM 948 C C . GLU A 1 117 ? 8.919 16.885 9.568 1.00 97.94 117 GLU A C 1
ATOM 950 O O . GLU A 1 117 ? 8.649 15.803 10.085 1.00 97.94 117 GLU A O 1
ATOM 955 N N . LYS A 1 118 ? 8.846 18.029 10.260 1.00 98.31 118 LYS A N 1
ATOM 956 C CA . LYS A 1 118 ? 8.500 18.072 11.685 1.00 98.31 118 LYS A CA 1
ATOM 957 C C . LYS A 1 118 ? 7.075 17.573 11.925 1.00 98.31 118 LYS A C 1
ATOM 959 O O . LYS A 1 118 ? 6.832 16.830 12.871 1.00 98.31 118 LYS A O 1
ATOM 964 N N . GLU A 1 119 ? 6.140 17.975 11.074 1.00 98.62 119 GLU A N 1
ATOM 965 C CA . GLU A 1 119 ? 4.745 17.548 11.109 1.00 98.62 119 GLU A CA 1
ATOM 966 C C . GLU A 1 119 ? 4.631 16.040 10.874 1.00 98.62 119 GLU A C 1
ATOM 968 O O . GLU A 1 119 ? 3.883 15.370 11.586 1.00 98.62 119 GLU A O 1
ATOM 973 N N . PHE A 1 120 ? 5.409 15.493 9.935 1.00 98.69 120 PHE A N 1
ATOM 974 C CA . PHE A 1 120 ? 5.474 14.054 9.695 1.00 98.69 120 PHE A CA 1
ATOM 975 C C . PHE A 1 120 ? 6.041 13.302 10.901 1.00 98.69 120 PHE A C 1
ATOM 977 O O . PHE A 1 120 ? 5.413 12.349 11.355 1.00 98.69 120 PHE A O 1
ATOM 984 N N . ILE A 1 121 ? 7.173 13.747 11.460 1.00 98.69 121 ILE A N 1
ATOM 985 C CA . ILE A 1 121 ? 7.785 13.119 12.642 1.00 98.69 121 ILE A CA 1
ATOM 986 C C . ILE A 1 121 ? 6.801 13.120 13.816 1.00 98.69 121 ILE A C 1
ATOM 988 O O . ILE A 1 121 ? 6.595 12.078 14.432 1.00 98.69 121 ILE A O 1
ATOM 992 N N . ASN A 1 122 ? 6.134 14.248 14.080 1.00 98.75 122 ASN A N 1
ATOM 993 C CA . ASN A 1 122 ? 5.126 14.339 15.136 1.00 98.75 122 ASN A CA 1
ATOM 994 C C . ASN A 1 122 ? 3.943 13.389 14.883 1.00 98.75 122 ASN A C 1
ATOM 996 O O . ASN A 1 122 ? 3.488 12.711 15.800 1.00 98.75 122 ASN A O 1
ATOM 1000 N N . ALA A 1 123 ? 3.443 13.304 13.647 1.00 98.75 123 ALA A N 1
ATOM 1001 C CA . ALA A 1 123 ? 2.337 12.407 13.317 1.00 98.75 123 ALA A CA 1
ATOM 1002 C C . ALA A 1 123 ? 2.738 10.920 13.385 1.00 98.75 123 ALA A C 1
ATOM 1004 O O . ALA A 1 123 ? 1.920 10.072 13.757 1.00 98.75 123 ALA A O 1
ATOM 1005 N N . ALA A 1 124 ? 3.992 10.595 13.062 1.00 98.81 124 ALA A N 1
ATOM 1006 C CA . ALA A 1 124 ? 4.566 9.267 13.247 1.00 98.81 124 ALA A CA 1
ATOM 1007 C C . ALA A 1 124 ? 4.731 8.923 14.736 1.00 98.81 124 ALA A C 1
ATOM 1009 O O . ALA A 1 124 ? 4.409 7.805 15.137 1.00 98.81 124 ALA A O 1
ATOM 1010 N N . ASP A 1 125 ? 5.135 9.885 15.572 1.00 98.81 125 ASP A N 1
ATOM 1011 C CA . ASP A 1 125 ? 5.173 9.720 17.028 1.00 98.81 125 ASP A CA 1
ATOM 1012 C C . ASP A 1 125 ? 3.773 9.464 17.602 1.00 98.81 125 ASP A C 1
ATOM 1014 O O . ASP A 1 125 ? 3.595 8.495 18.337 1.00 98.81 125 ASP A O 1
ATOM 1018 N N . GLU A 1 126 ? 2.769 10.259 17.208 1.00 98.62 126 GLU A N 1
ATOM 1019 C CA . GLU A 1 126 ? 1.363 10.054 17.601 1.00 98.62 126 GLU A CA 1
ATOM 1020 C C . GLU A 1 126 ? 0.845 8.673 17.159 1.00 98.62 126 GLU A C 1
ATOM 1022 O O . GLU A 1 126 ? 0.124 8.000 17.895 1.00 98.62 126 GLU A O 1
ATOM 1027 N N . THR A 1 127 ? 1.216 8.226 15.956 1.00 98.75 127 THR A N 1
ATOM 1028 C CA . THR A 1 127 ? 0.825 6.907 15.432 1.00 98.75 127 THR A CA 1
ATOM 1029 C C . THR A 1 127 ? 1.490 5.775 16.215 1.00 98.75 127 THR A C 1
ATOM 1031 O O . THR A 1 127 ? 0.838 4.793 16.572 1.00 98.75 127 THR A O 1
ATOM 1034 N N . ASN A 1 128 ? 2.774 5.923 16.537 1.00 98.69 128 ASN A N 1
ATOM 1035 C CA . ASN A 1 128 ? 3.512 4.975 17.363 1.00 98.69 128 ASN A CA 1
ATOM 1036 C C . ASN A 1 128 ? 2.963 4.919 18.800 1.00 98.69 128 ASN A C 1
ATOM 1038 O O . ASN A 1 128 ? 2.845 3.837 19.374 1.00 98.69 128 ASN A O 1
ATOM 1042 N N . GLU A 1 129 ? 2.576 6.060 19.374 1.00 98.38 129 GLU A N 1
ATOM 1043 C CA . GLU A 1 129 ? 1.904 6.120 20.674 1.00 98.38 129 GLU A CA 1
ATOM 1044 C C . GLU A 1 129 ? 0.532 5.431 20.628 1.00 98.38 129 GLU A C 1
ATOM 1046 O O . GLU A 1 129 ? 0.221 4.637 21.519 1.00 98.38 129 GLU A O 1
ATOM 1051 N N . ALA A 1 130 ? -0.254 5.656 19.569 1.00 98.19 130 ALA A N 1
ATOM 1052 C CA . ALA A 1 130 ? -1.544 4.998 19.364 1.00 98.19 130 ALA A CA 1
ATOM 1053 C C . ALA A 1 130 ? -1.416 3.465 19.335 1.00 98.19 130 ALA A C 1
ATOM 1055 O O . ALA A 1 130 ? -2.152 2.785 20.051 1.00 98.19 130 ALA A O 1
ATOM 1056 N N . LEU A 1 131 ? -0.440 2.927 18.594 1.00 98.44 131 LEU A N 1
ATOM 1057 C CA . LEU A 1 131 ? -0.122 1.490 18.579 1.00 98.44 131 LEU A CA 1
ATOM 1058 C C . LEU A 1 131 ? 0.328 0.967 19.945 1.00 98.44 131 LEU A C 1
ATOM 1060 O O . LEU A 1 131 ? 0.120 -0.195 20.275 1.00 98.44 131 LEU A O 1
ATOM 1064 N N . SER A 1 132 ? 0.917 1.824 20.777 1.00 97.88 132 SER A N 1
ATOM 1065 C CA . SER A 1 132 ? 1.351 1.437 22.115 1.00 97.88 132 SER A CA 1
ATOM 1066 C C . SER A 1 132 ? 0.204 1.325 23.129 1.00 97.88 132 SER A C 1
ATOM 1068 O O . SER A 1 132 ? 0.432 0.798 24.221 1.00 97.88 132 SER A O 1
ATOM 1070 N N . LYS A 1 133 ? -1.004 1.821 22.819 1.00 97.75 133 LYS A N 1
ATOM 1071 C CA . LYS A 1 133 ? -2.100 1.953 23.793 1.00 97.75 133 LYS A CA 1
ATOM 1072 C C . LYS A 1 133 ? -2.562 0.610 24.362 1.00 97.75 133 LYS A C 1
ATOM 1074 O O . LYS A 1 133 ? -2.761 0.497 25.571 1.00 97.75 133 LYS A O 1
ATOM 1079 N N . TYR A 1 134 ? -2.744 -0.391 23.507 1.00 97.50 134 TYR A N 1
ATOM 1080 C CA . TYR A 1 134 ? -3.215 -1.718 23.897 1.00 97.50 134 TYR A CA 1
ATOM 1081 C C . TYR A 1 134 ? -2.040 -2.697 23.881 1.00 97.50 134 TYR A C 1
ATOM 1083 O O . TYR A 1 134 ? -1.325 -2.793 22.895 1.00 97.50 134 TYR A O 1
ATOM 1091 N N . LYS A 1 135 ? -1.793 -3.376 25.007 1.00 93.88 135 LYS A N 1
ATOM 1092 C CA . LYS A 1 135 ? -0.617 -4.251 25.194 1.00 93.88 135 LYS A CA 1
ATOM 1093 C C . LYS A 1 135 ? -0.904 -5.732 24.936 1.00 93.88 135 LYS A C 1
ATOM 1095 O O . LYS A 1 135 ? -0.006 -6.554 25.071 1.00 93.88 135 LYS A O 1
ATOM 1100 N N . ASP A 1 136 ? -2.147 -6.070 24.608 1.00 93.31 136 ASP A N 1
ATOM 1101 C CA . ASP A 1 136 ? -2.616 -7.429 24.326 1.00 93.31 136 ASP A CA 1
ATOM 1102 C C . ASP A 1 136 ? -2.387 -7.868 22.867 1.00 93.31 136 ASP A C 1
ATOM 1104 O O . ASP A 1 136 ? -2.768 -8.976 22.499 1.00 93.31 136 ASP A O 1
ATOM 1108 N N . GLY A 1 137 ? -1.720 -7.038 22.059 1.00 95.06 137 GLY A N 1
ATOM 1109 C CA . GLY A 1 137 ? -1.141 -7.414 20.771 1.00 95.06 137 GLY A CA 1
ATOM 1110 C C . GLY A 1 137 ? -0.589 -6.209 20.008 1.00 95.06 137 GLY A C 1
ATOM 1111 O O . GLY A 1 137 ? -0.645 -5.082 20.493 1.00 95.06 137 GLY A O 1
ATOM 1112 N N . ASP A 1 138 ? -0.048 -6.454 18.816 1.00 98.06 138 ASP A N 1
ATOM 1113 C CA . ASP A 1 138 ? 0.736 -5.472 18.046 1.00 98.06 138 ASP A CA 1
ATOM 1114 C C . ASP A 1 138 ? -0.096 -4.676 17.015 1.00 98.06 138 ASP A C 1
ATOM 1116 O O . ASP A 1 138 ? 0.441 -4.061 16.097 1.00 98.06 138 ASP A O 1
ATOM 1120 N N . TYR A 1 139 ? -1.422 -4.685 17.164 1.00 98.44 139 TYR A N 1
ATOM 1121 C CA . TYR A 1 139 ? -2.371 -3.951 16.318 1.00 98.44 139 TYR A CA 1
ATOM 1122 C C . TYR A 1 139 ? -2.950 -2.742 17.054 1.00 98.44 139 TYR A C 1
ATOM 1124 O O . TYR A 1 139 ? -2.963 -2.710 18.286 1.00 98.44 139 TYR A O 1
ATOM 1132 N N . PHE A 1 140 ? -3.520 -1.775 16.325 1.00 98.38 140 PHE A N 1
ATOM 1133 C CA . PHE A 1 140 ? -4.042 -0.534 16.928 1.00 98.38 140 PHE A CA 1
ATOM 1134 C C . PHE A 1 140 ? -5.044 -0.773 18.059 1.00 98.38 140 PHE A C 1
ATOM 1136 O O . PHE A 1 140 ? -5.093 0.003 19.005 1.00 98.38 140 PHE A O 1
ATOM 1143 N N . LEU A 1 141 ? -5.845 -1.839 17.980 1.00 97.75 141 LEU A N 1
ATOM 1144 C CA . LEU A 1 141 ? -6.832 -2.214 18.997 1.00 97.75 141 LEU A CA 1
ATOM 1145 C C . LEU A 1 141 ? -6.455 -3.518 19.720 1.00 97.75 141 LEU A C 1
ATOM 1147 O O . LEU A 1 141 ? -7.328 -4.231 20.218 1.00 97.75 141 LEU A O 1
ATOM 1151 N N . GLY A 1 142 ? -5.166 -3.860 19.764 1.00 96.94 142 GLY A N 1
ATOM 1152 C CA . GLY A 1 142 ? -4.621 -5.103 20.328 1.00 96.94 142 GLY A CA 1
ATOM 1153 C C . GLY A 1 142 ? -4.816 -6.325 19.422 1.00 96.94 142 GLY A C 1
ATOM 1154 O O . GLY A 1 142 ? -3.939 -7.170 19.314 1.00 96.94 142 GLY A O 1
ATOM 1155 N N . SER A 1 143 ? -5.925 -6.394 18.689 1.00 96.62 143 SER A N 1
ATOM 1156 C CA . SER A 1 143 ? -6.169 -7.372 17.626 1.00 96.62 143 SER A CA 1
ATOM 1157 C C . SER A 1 143 ? -6.368 -6.667 16.288 1.00 96.62 143 SER A C 1
ATOM 1159 O O . SER A 1 143 ? -6.813 -5.517 16.265 1.00 96.62 143 SER A O 1
ATOM 1161 N N . PHE A 1 144 ? -6.089 -7.371 15.188 1.00 97.75 144 PHE A N 1
ATOM 1162 C CA . PHE A 1 144 ? -6.325 -6.859 13.838 1.00 97.75 144 PHE A CA 1
ATOM 1163 C C . PHE A 1 144 ? -7.778 -6.395 13.673 1.00 97.75 144 PHE A C 1
ATOM 1165 O O . PHE A 1 144 ? -8.707 -7.057 14.141 1.00 97.75 144 PHE A O 1
ATOM 1172 N N . SER A 1 145 ? -7.960 -5.244 13.033 1.00 97.88 145 SER A N 1
ATOM 1173 C CA . SER A 1 145 ? -9.238 -4.544 12.948 1.00 97.88 145 SER A CA 1
ATOM 1174 C C . SER A 1 145 ? -9.356 -3.711 11.666 1.00 97.88 145 SER A C 1
ATOM 1176 O O . SER A 1 145 ? -8.420 -3.590 10.871 1.00 97.88 145 SER A O 1
ATOM 1178 N N . MET A 1 146 ? -10.504 -3.054 11.483 1.00 98.19 146 MET A N 1
ATOM 1179 C CA . MET A 1 146 ? -10.700 -2.088 10.398 1.00 98.19 146 MET A CA 1
ATOM 1180 C C . MET A 1 146 ? -9.714 -0.913 10.492 1.00 98.19 146 MET A C 1
ATOM 1182 O O . MET A 1 146 ? -9.359 -0.345 9.462 1.00 98.19 146 MET A O 1
ATOM 1186 N N . VAL A 1 147 ? -9.241 -0.565 11.697 1.00 98.31 147 VAL A N 1
ATOM 1187 C CA . VAL A 1 147 ? -8.222 0.481 11.874 1.00 98.31 147 VAL A CA 1
ATOM 1188 C C . VAL A 1 147 ? -6.949 0.081 11.129 1.00 98.31 147 VAL A C 1
ATOM 1190 O O . VAL A 1 147 ? -6.461 0.846 10.304 1.00 98.31 147 VAL A O 1
ATOM 1193 N N . ASP A 1 148 ? -6.473 -1.147 11.321 1.00 98.62 148 ASP A N 1
ATOM 1194 C CA . ASP A 1 148 ? -5.279 -1.664 10.645 1.00 98.62 148 ASP A CA 1
ATOM 1195 C C . ASP A 1 148 ? -5.464 -1.704 9.121 1.00 98.62 148 ASP A C 1
ATOM 1197 O O . ASP A 1 148 ? -4.571 -1.284 8.388 1.00 98.62 148 ASP A O 1
ATOM 1201 N N . CYS A 1 149 ? -6.655 -2.086 8.638 1.00 98.25 149 CYS A N 1
ATOM 1202 C CA . CYS A 1 149 ? -6.990 -2.025 7.208 1.00 98.25 149 CYS A CA 1
ATOM 1203 C C . CYS A 1 149 ? -6.881 -0.607 6.632 1.00 98.25 149 CYS A C 1
ATOM 1205 O O . CYS A 1 149 ? -6.558 -0.440 5.459 1.00 98.25 149 CYS A O 1
ATOM 1207 N N . MET A 1 150 ? -7.186 0.420 7.430 1.00 97.44 150 MET A N 1
ATOM 1208 C CA . MET A 1 150 ? -7.107 1.812 6.993 1.00 97.44 150 MET A CA 1
ATOM 1209 C C . MET A 1 150 ? -5.674 2.336 6.967 1.00 97.44 150 MET A C 1
ATOM 1211 O O . MET A 1 150 ? -5.337 3.074 6.044 1.00 97.44 150 MET A O 1
ATOM 1215 N N . TYR A 1 151 ? -4.851 1.950 7.941 1.00 98.56 151 TYR A N 1
ATOM 1216 C CA . TYR A 1 151 ? -3.451 2.362 8.015 1.00 98.56 151 TYR A CA 1
ATOM 1217 C C . TYR A 1 151 ? -2.557 1.634 7.013 1.00 98.56 151 TYR A C 1
ATOM 1219 O O . TYR A 1 151 ? -1.634 2.256 6.486 1.00 98.56 151 TYR A O 1
ATOM 1227 N N . ALA A 1 152 ? -2.826 0.351 6.745 1.00 98.31 152 ALA A N 1
ATOM 1228 C CA . ALA A 1 152 ? -1.896 -0.513 6.026 1.00 98.31 152 ALA A CA 1
ATOM 1229 C C . ALA A 1 152 ? -1.377 0.057 4.699 1.00 98.31 152 ALA A C 1
ATOM 1231 O O . ALA A 1 152 ? -0.157 0.206 4.589 1.00 98.31 152 ALA A O 1
ATOM 1232 N N . PRO A 1 153 ? -2.247 0.539 3.792 1.00 97.69 153 PRO A N 1
ATOM 1233 C CA . PRO A 1 153 ? -1.807 1.059 2.500 1.00 97.69 153 PRO A CA 1
ATOM 1234 C C . PRO A 1 153 ? -0.901 2.291 2.618 1.00 97.69 153 PRO A C 1
ATOM 1236 O O . PRO A 1 153 ? -0.031 2.547 1.785 1.00 97.69 153 PRO A O 1
ATOM 1239 N N . PHE A 1 154 ? -1.106 3.116 3.642 1.00 98.19 154 PHE A N 1
ATOM 1240 C CA . PHE A 1 154 ? -0.340 4.348 3.795 1.00 98.19 154 PHE A CA 1
ATOM 1241 C C . PHE A 1 154 ? 0.973 4.115 4.524 1.00 98.19 154 PHE A C 1
ATOM 1243 O O . PHE A 1 154 ? 1.981 4.696 4.131 1.00 98.19 154 PHE A O 1
ATOM 1250 N N . LEU A 1 155 ? 0.990 3.239 5.529 1.00 98.56 155 LEU A N 1
ATOM 1251 C CA . LEU A 1 155 ? 2.226 2.890 6.219 1.00 98.56 155 LEU A CA 1
ATOM 1252 C C . LEU A 1 155 ? 3.196 2.150 5.288 1.00 98.56 155 LEU A C 1
ATOM 1254 O O . LEU A 1 155 ? 4.375 2.496 5.292 1.00 98.56 155 LEU A O 1
ATOM 1258 N N . GLU A 1 156 ? 2.737 1.220 4.439 1.00 97.31 156 GLU A N 1
ATOM 1259 C CA . GLU A 1 156 ? 3.618 0.551 3.460 1.00 97.31 156 GLU A CA 1
ATOM 1260 C C . GLU A 1 156 ? 4.232 1.546 2.460 1.00 97.31 156 GLU A C 1
ATOM 1262 O O . GLU A 1 156 ? 5.444 1.551 2.233 1.00 97.31 156 GLU A O 1
ATOM 1267 N N . ARG A 1 157 ? 3.428 2.493 1.957 1.00 98.31 157 ARG A N 1
ATOM 1268 C CA . ARG A 1 157 ? 3.901 3.536 1.040 1.00 98.31 157 ARG A CA 1
ATOM 1269 C C . ARG A 1 157 ? 4.883 4.468 1.731 1.00 98.31 157 ARG A C 1
ATOM 1271 O O . ARG A 1 157 ? 5.862 4.873 1.113 1.00 98.31 157 ARG A O 1
ATOM 1278 N N . MET A 1 158 ? 4.671 4.801 3.004 1.00 98.62 158 MET A N 1
ATOM 1279 C CA . MET A 1 158 ? 5.631 5.574 3.799 1.00 98.62 158 MET A CA 1
ATOM 1280 C C . MET A 1 158 ? 6.937 4.802 4.018 1.00 98.62 158 MET A C 1
ATOM 1282 O O . MET A 1 158 ? 8.009 5.394 3.918 1.00 98.62 158 MET A O 1
ATOM 1286 N N . ALA A 1 159 ? 6.866 3.493 4.276 1.00 98.31 159 ALA A N 1
ATOM 1287 C CA . ALA A 1 159 ? 8.040 2.651 4.501 1.00 98.31 159 ALA A CA 1
ATOM 1288 C C . ALA A 1 159 ? 8.990 2.632 3.297 1.00 98.31 159 ALA A C 1
ATOM 1290 O O . ALA A 1 159 ? 10.201 2.685 3.500 1.00 98.31 159 ALA A O 1
ATOM 1291 N N . ALA A 1 160 ? 8.443 2.643 2.079 1.00 98.25 160 ALA A N 1
ATOM 1292 C CA . ALA A 1 160 ? 9.212 2.741 0.842 1.00 98.25 160 ALA A CA 1
ATOM 1293 C C . ALA A 1 160 ? 9.597 4.191 0.487 1.00 98.25 160 ALA A C 1
ATOM 1295 O O . ALA A 1 160 ? 10.766 4.518 0.285 1.00 98.25 160 ALA A O 1
ATOM 1296 N N . SER A 1 161 ? 8.615 5.095 0.435 1.00 98.38 161 SER A N 1
ATOM 1297 C CA . SER A 1 161 ? 8.798 6.434 -0.146 1.00 98.38 161 SER A CA 1
ATOM 1298 C C . SER A 1 161 ? 9.561 7.408 0.752 1.00 98.38 161 SER A C 1
ATOM 1300 O O . SER A 1 161 ? 10.270 8.276 0.247 1.00 98.38 161 SER A O 1
ATOM 1302 N N . VAL A 1 162 ? 9.441 7.304 2.079 1.00 98.44 162 VAL A N 1
ATOM 1303 C CA . VAL A 1 162 ? 10.141 8.216 2.996 1.00 98.44 162 VAL A CA 1
ATOM 1304 C C . VAL A 1 162 ? 11.663 8.039 2.906 1.00 98.44 162 VAL A C 1
ATOM 1306 O O . VAL A 1 162 ? 12.339 9.049 2.703 1.00 98.44 162 VAL A O 1
ATOM 1309 N N . PRO A 1 163 ? 12.249 6.827 2.962 1.00 98.25 163 PRO A N 1
ATOM 1310 C CA . PRO A 1 163 ? 13.685 6.693 2.730 1.00 98.25 163 PRO A CA 1
ATOM 1311 C C . PRO A 1 163 ? 14.070 7.082 1.297 1.00 98.25 163 PRO A C 1
ATOM 1313 O O . PRO A 1 163 ? 15.024 7.841 1.128 1.00 98.25 163 PRO A O 1
ATOM 1316 N N . TYR A 1 164 ? 13.295 6.664 0.287 1.00 98.38 164 TYR A N 1
ATOM 1317 C CA . TYR A 1 164 ? 13.595 6.941 -1.123 1.00 98.38 164 TYR A CA 1
ATOM 1318 C C . TYR A 1 164 ? 13.641 8.437 -1.461 1.00 98.38 164 TYR A C 1
ATOM 1320 O O . TYR A 1 164 ? 14.564 8.890 -2.130 1.00 98.38 164 TYR A O 1
ATOM 1328 N N . TYR A 1 165 ? 12.670 9.227 -0.994 1.00 98.44 165 TYR A N 1
ATOM 1329 C CA . TYR A 1 165 ? 12.587 10.653 -1.326 1.00 98.44 165 TYR A CA 1
ATOM 1330 C C . TYR A 1 165 ? 13.197 11.568 -0.269 1.00 98.44 165 TYR A C 1
ATOM 1332 O O . TYR A 1 165 ? 13.607 12.680 -0.599 1.00 98.44 165 TYR A O 1
ATOM 1340 N N . LYS A 1 166 ? 13.204 11.159 1.005 1.00 98.06 166 LYS A N 1
ATOM 1341 C CA . LYS A 1 166 ? 13.533 12.040 2.142 1.00 98.06 166 LYS A CA 1
ATOM 1342 C C . LYS A 1 166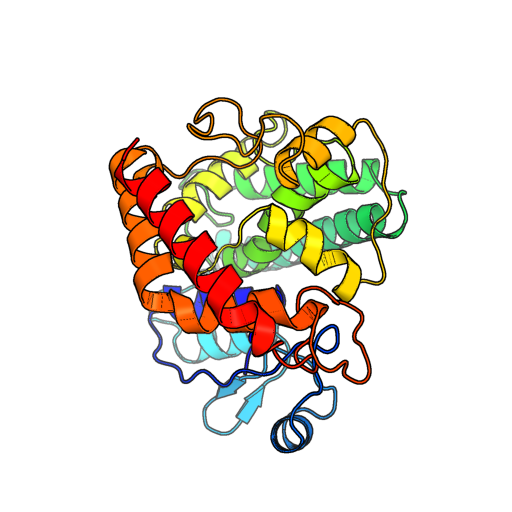 ? 14.794 11.641 2.894 1.00 98.06 166 LYS A C 1
ATOM 1344 O O . LYS A 1 166 ? 15.244 12.384 3.762 1.00 98.06 166 LYS A O 1
ATOM 1349 N N . GLY A 1 167 ? 15.347 10.467 2.605 1.00 97.50 167 GLY A N 1
ATOM 1350 C CA . GLY A 1 167 ? 16.537 9.957 3.273 1.00 97.50 167 GLY A CA 1
ATOM 1351 C C . GLY A 1 167 ? 16.321 9.489 4.718 1.00 97.50 167 GLY A C 1
ATOM 1352 O O . GLY A 1 167 ? 17.286 9.192 5.427 1.00 97.50 167 GLY A O 1
ATOM 1353 N N . LEU A 1 168 ? 15.067 9.400 5.167 1.00 97.69 168 LEU A N 1
ATOM 1354 C CA . LEU A 1 168 ? 14.703 9.002 6.523 1.00 97.69 168 LEU A CA 1
ATOM 1355 C C . LEU A 1 168 ? 14.158 7.571 6.531 1.00 97.69 168 LEU A C 1
ATOM 1357 O O . LEU A 1 168 ? 13.143 7.274 5.908 1.00 97.69 168 LEU A O 1
ATOM 1361 N N . ILE A 1 169 ? 14.800 6.681 7.285 1.00 97.19 169 ILE A N 1
ATOM 1362 C CA . ILE A 1 169 ? 14.264 5.336 7.522 1.00 97.19 169 ILE A CA 1
ATOM 1363 C C . ILE A 1 169 ? 12.994 5.479 8.366 1.00 97.19 169 ILE A C 1
ATOM 1365 O O . ILE A 1 169 ? 13.050 6.012 9.477 1.00 97.19 169 ILE A O 1
ATOM 1369 N N . PHE A 1 170 ? 11.860 5.018 7.835 1.00 97.75 170 PHE A N 1
ATOM 1370 C CA . PHE A 1 170 ? 10.584 4.979 8.552 1.00 97.75 170 PHE A CA 1
ATOM 1371 C C . PHE A 1 170 ? 10.390 3.625 9.238 1.00 97.75 170 PHE A C 1
ATOM 1373 O O . PHE A 1 170 ? 10.402 3.536 10.466 1.00 97.75 170 PHE A O 1
ATOM 1380 N N . ARG A 1 171 ? 10.312 2.553 8.446 1.00 96.44 171 ARG A N 1
ATOM 1381 C CA . ARG A 1 171 ? 10.288 1.179 8.945 1.00 96.44 171 ARG A CA 1
ATOM 1382 C C . ARG A 1 171 ? 11.696 0.714 9.317 1.00 96.44 171 ARG A C 1
ATOM 1384 O O . ARG A 1 171 ? 12.620 0.877 8.535 1.00 96.44 171 ARG A O 1
ATOM 1391 N N . GLY A 1 172 ? 11.853 0.134 10.504 1.00 95.12 172 GLY A N 1
ATOM 1392 C CA . GLY A 1 172 ? 13.148 -0.247 11.081 1.00 95.12 172 GLY A CA 1
ATOM 1393 C C . GLY A 1 172 ? 13.793 0.858 11.924 1.00 95.12 172 GLY A C 1
ATOM 1394 O O . GLY A 1 172 ? 14.824 0.636 12.557 1.00 95.12 172 GLY A O 1
ATOM 1395 N N . ASN A 1 173 ? 13.179 2.042 11.997 1.00 96.94 173 ASN A N 1
ATOM 1396 C CA . ASN A 1 173 ? 13.666 3.122 12.847 1.00 96.94 173 ASN A CA 1
ATOM 1397 C C . ASN A 1 173 ? 13.334 2.833 14.324 1.00 96.94 173 ASN A C 1
ATOM 1399 O O . ASN A 1 173 ? 12.155 2.656 14.650 1.00 96.94 173 ASN A O 1
ATOM 1403 N N . PRO A 1 174 ? 14.316 2.815 15.246 1.00 97.62 174 PRO A N 1
ATOM 1404 C CA . PRO A 1 174 ? 14.071 2.495 16.655 1.00 97.62 174 PRO A CA 1
ATOM 1405 C C . PRO A 1 174 ? 13.168 3.512 17.366 1.00 97.62 174 PRO A C 1
ATOM 1407 O O . PRO A 1 174 ? 12.553 3.170 18.378 1.00 97.62 174 PRO A O 1
ATOM 1410 N N . ARG A 1 175 ? 13.036 4.738 16.831 1.00 98.19 175 ARG A N 1
ATOM 1411 C CA . ARG A 1 175 ? 12.104 5.755 17.340 1.00 98.19 175 ARG A CA 1
ATOM 1412 C C . ARG A 1 175 ? 10.658 5.256 17.334 1.00 98.19 175 ARG A C 1
ATOM 1414 O O . ARG A 1 175 ? 9.928 5.494 18.294 1.00 98.19 175 ARG A O 1
ATOM 1421 N N . TRP A 1 176 ? 10.265 4.534 16.286 1.00 98.50 176 TRP A N 1
ATOM 1422 C CA . TRP A 1 176 ? 8.897 4.057 16.085 1.00 98.50 176 TRP A CA 1
ATOM 1423 C C . TRP A 1 176 ? 8.792 2.541 16.266 1.00 98.50 176 TRP A C 1
ATOM 1425 O O . TRP A 1 176 ? 8.329 1.802 15.400 1.00 98.50 176 TRP A O 1
ATOM 1435 N N . SER A 1 177 ? 9.250 2.063 17.424 1.00 98.38 177 SER A N 1
ATOM 1436 C CA . SER A 1 177 ? 9.310 0.632 17.740 1.00 98.38 177 SER A CA 1
ATOM 1437 C C . SER A 1 177 ? 7.958 -0.091 17.693 1.00 98.38 177 SER A C 1
ATOM 1439 O O . SER A 1 177 ? 7.929 -1.265 17.331 1.00 98.38 177 SER A O 1
ATOM 1441 N N . TYR A 1 178 ? 6.841 0.575 18.001 1.00 98.69 178 TYR A N 1
ATOM 1442 C CA . TYR A 1 178 ? 5.508 -0.026 17.883 1.00 98.69 178 TYR A CA 1
ATOM 1443 C C . TYR A 1 178 ? 5.023 -0.073 16.432 1.00 98.69 178 TYR A C 1
ATOM 1445 O O . TYR A 1 178 ? 4.362 -1.037 16.064 1.00 98.69 178 TYR A O 1
ATOM 1453 N N . ILE A 1 179 ? 5.409 0.894 15.589 1.00 98.69 179 ILE A N 1
ATOM 1454 C CA . ILE A 1 179 ? 5.187 0.806 14.134 1.00 98.69 179 ILE A CA 1
ATOM 1455 C C . ILE A 1 179 ? 5.950 -0.394 13.559 1.00 98.69 179 ILE A C 1
ATOM 1457 O O . ILE A 1 179 ? 5.391 -1.145 12.766 1.00 98.69 179 ILE A O 1
ATOM 1461 N N . ASN A 1 180 ? 7.192 -0.628 13.995 1.00 97.88 180 ASN A N 1
ATOM 1462 C CA . ASN A 1 180 ? 7.966 -1.793 13.547 1.00 97.88 180 ASN A CA 1
ATOM 1463 C C . ASN A 1 180 ? 7.282 -3.113 13.932 1.00 97.88 180 ASN A C 1
ATOM 1465 O O . ASN A 1 180 ? 7.098 -3.969 13.074 1.00 97.88 180 ASN A O 1
ATOM 1469 N N . LYS A 1 181 ? 6.822 -3.242 15.184 1.00 98.12 181 LYS A N 1
ATOM 1470 C CA . LYS A 1 181 ? 6.058 -4.420 15.630 1.00 98.12 181 LYS A CA 1
ATOM 1471 C C . LYS A 1 181 ? 4.761 -4.611 14.849 1.00 98.12 181 LYS A C 1
ATOM 1473 O O . LYS A 1 181 ? 4.410 -5.737 14.514 1.00 98.12 181 LYS A O 1
ATOM 1478 N N . TRP A 1 182 ? 4.067 -3.517 14.541 1.00 98.62 182 TRP A N 1
ATOM 1479 C CA . TRP A 1 182 ? 2.867 -3.554 13.715 1.00 98.62 182 TRP A CA 1
ATOM 1480 C C . TRP A 1 182 ? 3.175 -4.069 12.302 1.00 98.62 182 TRP A C 1
ATOM 1482 O O . TRP A 1 182 ? 2.452 -4.932 11.813 1.00 98.62 182 TRP A O 1
ATOM 1492 N N . PHE A 1 183 ? 4.276 -3.636 11.674 1.00 97.81 183 PHE A N 1
ATOM 1493 C CA . PHE A 1 183 ? 4.712 -4.199 10.391 1.00 97.81 183 PHE A CA 1
ATOM 1494 C C . PHE A 1 183 ? 4.993 -5.701 10.492 1.00 97.81 183 PHE A C 1
ATOM 1496 O O . PHE A 1 183 ? 4.477 -6.460 9.676 1.00 97.81 183 PHE A O 1
ATOM 1503 N N . ASP A 1 184 ? 5.745 -6.139 11.505 1.00 95.88 184 ASP A N 1
ATOM 1504 C CA . ASP A 1 184 ? 6.050 -7.562 11.705 1.00 95.88 184 ASP A CA 1
ATOM 1505 C C . ASP A 1 184 ? 4.760 -8.390 11.878 1.00 95.88 184 ASP A C 1
ATOM 1507 O O . ASP A 1 184 ? 4.608 -9.477 11.312 1.00 95.88 184 ASP A O 1
ATOM 1511 N N . ALA A 1 185 ? 3.782 -7.851 12.614 1.00 97.25 185 ALA A N 1
ATOM 1512 C CA . ALA A 1 185 ? 2.477 -8.474 12.794 1.00 97.25 185 ALA A CA 1
ATOM 1513 C C . ALA A 1 185 ? 1.677 -8.530 11.484 1.00 97.25 185 ALA A C 1
ATOM 1515 O O . ALA A 1 185 ? 1.110 -9.579 11.168 1.00 97.25 185 ALA A O 1
ATOM 1516 N N . MET A 1 186 ? 1.652 -7.449 10.701 1.00 97.44 186 MET A N 1
ATOM 1517 C CA . MET A 1 186 ? 0.980 -7.398 9.399 1.00 97.44 186 MET A CA 1
ATOM 1518 C C . MET A 1 186 ? 1.587 -8.388 8.404 1.00 97.44 186 MET A C 1
ATOM 1520 O O . MET A 1 186 ? 0.857 -9.132 7.757 1.00 97.44 186 MET A O 1
ATOM 1524 N N . GLU A 1 187 ? 2.911 -8.488 8.339 1.00 94.75 187 GLU A N 1
ATOM 1525 C CA . GLU A 1 187 ? 3.608 -9.419 7.446 1.00 94.75 187 GLU A CA 1
ATOM 1526 C C . GLU A 1 187 ? 3.491 -10.884 7.862 1.00 94.75 187 GLU A C 1
ATOM 1528 O O . GLU A 1 187 ? 3.700 -11.790 7.057 1.00 94.75 187 GLU A O 1
ATOM 1533 N N . SER A 1 188 ? 3.077 -11.163 9.097 1.00 93.88 188 SER A N 1
ATOM 1534 C CA . SER A 1 188 ? 2.689 -12.524 9.472 1.00 93.88 188 SER A CA 1
ATOM 1535 C C . SER A 1 188 ? 1.369 -12.958 8.811 1.00 93.88 188 SER A C 1
ATOM 1537 O O . SER A 1 188 ? 1.102 -14.159 8.687 1.00 93.88 188 SER A O 1
ATOM 1539 N N . ARG A 1 189 ? 0.543 -12.009 8.343 1.00 95.25 189 ARG A N 1
ATOM 1540 C CA . ARG A 1 189 ? -0.796 -12.284 7.806 1.00 95.25 189 ARG A CA 1
ATOM 1541 C C . ARG A 1 189 ? -0.728 -12.740 6.344 1.00 95.25 189 ARG A C 1
ATOM 1543 O O . ARG A 1 189 ? -0.193 -12.021 5.501 1.00 95.25 189 ARG A O 1
ATOM 1550 N N . PRO A 1 190 ? -1.320 -13.898 5.985 1.00 95.00 190 PRO A N 1
ATOM 1551 C CA . PRO A 1 190 ? -1.335 -14.365 4.596 1.00 95.00 190 PRO A CA 1
ATOM 1552 C C . PRO A 1 190 ? -2.018 -13.401 3.615 1.00 95.00 190 PRO A C 1
ATOM 1554 O O . PRO A 1 190 ? -1.586 -13.289 2.473 1.00 95.00 190 PRO A O 1
ATOM 1557 N N . SER A 1 191 ? -3.072 -12.715 4.063 1.00 96.25 191 SER A N 1
ATOM 1558 C CA . SER A 1 191 ? -3.810 -11.704 3.296 1.00 96.25 191 SER A CA 1
ATOM 1559 C C . SER A 1 191 ? -2.902 -10.530 2.922 1.00 96.25 191 SER A C 1
ATOM 1561 O O . SER A 1 191 ? -2.722 -10.258 1.743 1.00 96.25 191 SER A O 1
ATOM 1563 N N . PHE A 1 192 ? -2.268 -9.891 3.908 1.00 96.31 192 PHE A N 1
ATOM 1564 C CA . PHE A 1 192 ? -1.385 -8.750 3.703 1.00 96.31 192 PHE A CA 1
ATOM 1565 C C . PHE A 1 192 ? -0.186 -9.131 2.836 1.00 96.31 192 PHE A C 1
ATOM 1567 O O . PHE A 1 192 ? 0.077 -8.462 1.847 1.00 96.31 192 PHE A O 1
ATOM 1574 N N . LYS A 1 193 ? 0.449 -10.283 3.082 1.00 92.50 193 LYS A N 1
ATOM 1575 C CA . LYS A 1 193 ? 1.551 -10.772 2.235 1.00 92.50 193 LYS A CA 1
ATOM 1576 C C . LYS A 1 193 ? 1.189 -10.972 0.766 1.00 92.50 193 LYS A C 1
ATOM 1578 O O . LYS A 1 193 ? 2.059 -10.825 -0.093 1.00 92.50 193 LYS A O 1
ATOM 1583 N N . GLY A 1 194 ? -0.053 -11.369 0.491 1.00 92.19 194 GLY A N 1
ATOM 1584 C CA . GLY A 1 194 ? -0.569 -11.541 -0.866 1.00 92.19 194 GLY A CA 1
ATOM 1585 C C . GLY A 1 194 ? -1.007 -10.235 -1.535 1.00 92.19 194 GLY A C 1
ATOM 1586 O O . GLY A 1 194 ? -1.321 -10.251 -2.724 1.00 92.19 194 GLY A O 1
ATOM 1587 N N . ILE A 1 195 ? -1.056 -9.135 -0.779 1.00 95.06 195 ILE A N 1
ATOM 1588 C CA . ILE A 1 195 ? -1.560 -7.827 -1.210 1.00 95.06 195 ILE A CA 1
ATOM 1589 C C . ILE A 1 195 ? -0.440 -6.788 -1.303 1.00 95.06 195 ILE A C 1
ATOM 1591 O O . ILE A 1 195 ? -0.432 -6.026 -2.267 1.00 95.06 195 ILE A O 1
ATOM 1595 N N . GLN A 1 196 ? 0.460 -6.759 -0.316 1.00 93.00 196 GLN A N 1
ATOM 1596 C CA . GLN A 1 196 ? 1.512 -5.754 -0.181 1.00 93.00 196 GLN A CA 1
ATOM 1597 C C . GLN A 1 196 ? 2.412 -5.736 -1.424 1.00 93.00 196 GLN A C 1
ATOM 1599 O O . GLN A 1 196 ? 2.738 -6.793 -1.983 1.00 93.00 196 GLN A O 1
ATOM 1604 N N . SER A 1 197 ? 2.843 -4.542 -1.818 1.00 93.44 197 SER A N 1
ATOM 1605 C CA . SER A 1 197 ? 3.786 -4.348 -2.919 1.00 93.44 197 SER A CA 1
ATOM 1606 C C . SER A 1 197 ? 5.227 -4.247 -2.413 1.00 93.44 197 SER A C 1
ATOM 1608 O O . SER A 1 197 ? 5.473 -4.123 -1.213 1.00 93.44 197 SER A O 1
ATOM 1610 N N . ASP A 1 198 ? 6.181 -4.314 -3.337 1.00 93.38 198 ASP A N 1
ATOM 1611 C CA . ASP A 1 198 ? 7.594 -4.031 -3.081 1.00 93.38 198 ASP A CA 1
ATOM 1612 C C . ASP A 1 198 ? 7.901 -2.520 -3.048 1.00 93.38 198 ASP A C 1
ATOM 1614 O O . ASP A 1 198 ? 7.106 -1.682 -3.503 1.00 93.38 198 ASP A O 1
ATOM 1618 N N . TYR A 1 199 ? 9.080 -2.160 -2.528 1.00 95.88 199 TYR A N 1
ATOM 1619 C CA . TYR A 1 199 ? 9.466 -0.756 -2.370 1.00 95.88 199 TYR A CA 1
ATOM 1620 C C . TYR A 1 199 ? 9.687 -0.044 -3.706 1.00 95.88 199 TYR A C 1
ATOM 1622 O O . TYR A 1 199 ? 9.351 1.139 -3.815 1.00 95.88 199 TYR A O 1
ATOM 1630 N N . TYR A 1 200 ? 10.206 -0.739 -4.723 1.00 95.25 200 TYR A N 1
ATOM 1631 C CA . TYR A 1 200 ? 10.400 -0.166 -6.057 1.00 95.25 200 TYR A CA 1
ATOM 1632 C C . TYR A 1 200 ? 9.054 0.260 -6.649 1.00 95.25 200 TYR A C 1
ATOM 1634 O O . TYR A 1 200 ? 8.884 1.417 -7.041 1.00 95.25 200 TYR A O 1
ATOM 1642 N N . THR A 1 201 ? 8.058 -0.623 -6.623 1.00 94.56 201 THR A N 1
ATOM 1643 C CA . THR A 1 201 ? 6.715 -0.322 -7.124 1.00 94.56 201 THR A CA 1
ATOM 1644 C C . THR A 1 201 ? 6.101 0.878 -6.404 1.00 94.56 201 THR A C 1
ATOM 1646 O O . THR A 1 201 ? 5.637 1.797 -7.075 1.00 94.56 201 THR A O 1
ATOM 1649 N N . HIS A 1 202 ? 6.152 0.938 -5.069 1.00 96.44 202 HIS A N 1
ATOM 1650 C CA . HIS A 1 202 ? 5.620 2.090 -4.328 1.00 96.44 202 HIS A CA 1
ATOM 1651 C C . HIS A 1 202 ? 6.339 3.404 -4.645 1.00 96.44 202 HIS A C 1
ATOM 1653 O O . HIS A 1 202 ? 5.706 4.456 -4.714 1.00 96.44 202 HIS A O 1
ATOM 1659 N N . CYS A 1 203 ? 7.659 3.384 -4.833 1.00 96.94 203 CYS A N 1
ATOM 1660 C CA . CYS A 1 203 ? 8.388 4.605 -5.165 1.00 96.94 203 CYS A CA 1
ATOM 1661 C C . CYS A 1 203 ? 8.041 5.088 -6.578 1.00 96.94 203 CYS A C 1
ATOM 1663 O O . CYS A 1 203 ? 7.841 6.281 -6.781 1.00 96.94 203 CYS A O 1
ATOM 1665 N N . HIS A 1 204 ? 7.884 4.185 -7.546 1.00 95.00 204 HIS A N 1
ATOM 1666 C CA . HIS A 1 204 ? 7.632 4.566 -8.941 1.00 95.00 204 HIS A CA 1
ATOM 1667 C C . HIS A 1 204 ? 6.149 4.763 -9.289 1.00 95.00 204 HIS A C 1
ATOM 1669 O O . HIS A 1 204 ? 5.843 5.481 -10.245 1.00 95.00 204 HIS A O 1
ATOM 1675 N N . ASP A 1 205 ? 5.216 4.199 -8.515 1.00 93.69 205 ASP A N 1
ATOM 1676 C CA . ASP A 1 205 ? 3.775 4.385 -8.730 1.00 93.69 205 ASP A CA 1
ATOM 1677 C C . ASP A 1 205 ? 3.232 5.700 -8.146 1.00 93.69 205 ASP A C 1
ATOM 1679 O O . ASP A 1 205 ? 2.240 6.232 -8.659 1.00 93.69 205 ASP A O 1
ATOM 1683 N N . LEU A 1 206 ? 3.874 6.254 -7.111 1.00 94.88 206 LEU A N 1
ATOM 1684 C CA . LEU A 1 206 ? 3.390 7.431 -6.391 1.00 94.88 206 LEU A CA 1
ATOM 1685 C C . LEU A 1 206 ? 3.414 8.699 -7.258 1.00 94.88 206 LEU A C 1
ATOM 1687 O O . LEU A 1 206 ? 2.357 9.330 -7.390 1.00 94.88 206 LEU A O 1
ATOM 1691 N N . PRO A 1 207 ? 4.541 9.098 -7.891 1.00 94.94 207 PRO A N 1
ATOM 1692 C CA . PRO A 1 207 ? 4.613 10.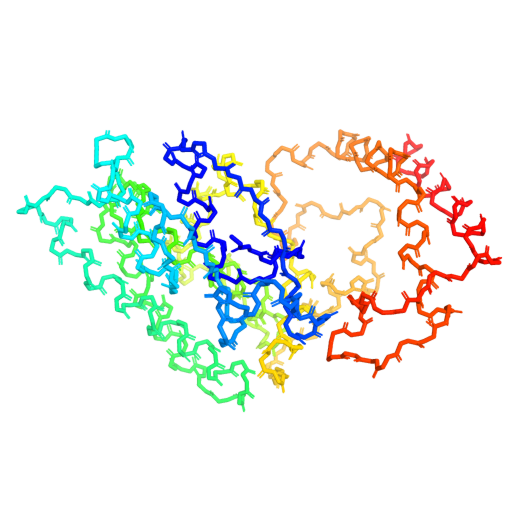354 -8.636 1.00 94.94 207 PRO A CA 1
ATOM 1693 C C . PRO A 1 207 ? 3.544 10.489 -9.733 1.00 94.94 207 PRO A C 1
ATOM 1695 O O . PRO A 1 207 ? 2.892 11.539 -9.776 1.00 94.94 207 PRO A O 1
ATOM 1698 N N . PRO A 1 208 ? 3.268 9.460 -10.564 1.00 93.31 208 PRO A N 1
ATOM 1699 C CA . PRO A 1 208 ? 2.196 9.524 -11.556 1.00 93.31 208 PRO A CA 1
ATOM 1700 C C . PRO A 1 208 ? 0.788 9.722 -10.987 1.00 93.31 208 PRO A C 1
ATOM 1702 O O . PRO A 1 208 ? -0.081 10.232 -11.699 1.00 93.31 208 PRO A O 1
ATOM 1705 N N . GLN A 1 209 ? 0.547 9.290 -9.744 1.00 92.25 209 GLN A N 1
ATOM 1706 C CA . GLN A 1 209 ? -0.748 9.399 -9.066 1.00 92.25 209 GLN A CA 1
ATOM 1707 C C . GLN A 1 209 ? -0.951 10.767 -8.408 1.00 92.25 209 GLN A C 1
ATOM 1709 O O . GLN A 1 209 ? -2.078 11.259 -8.368 1.00 92.25 209 GLN A O 1
ATOM 1714 N N . ILE A 1 210 ? 0.121 11.365 -7.881 1.00 92.94 210 ILE A N 1
ATOM 1715 C CA . ILE A 1 210 ? 0.041 12.548 -7.007 1.00 92.94 210 ILE A CA 1
ATOM 1716 C C . ILE A 1 210 ? 0.615 13.826 -7.636 1.00 92.94 210 ILE A C 1
ATOM 1718 O O . ILE A 1 210 ? 0.554 14.887 -7.022 1.00 92.94 210 ILE A O 1
ATOM 1722 N N . GLY A 1 211 ? 1.143 13.742 -8.862 1.00 91.25 211 GLY A N 1
ATOM 1723 C CA . GLY A 1 211 ? 1.698 14.886 -9.594 1.00 91.25 211 GLY A CA 1
ATOM 1724 C C . GLY A 1 211 ? 3.173 15.175 -9.299 1.00 91.25 211 GLY A C 1
ATOM 1725 O O . GLY A 1 211 ? 3.639 16.274 -9.587 1.00 91.25 211 GLY A O 1
ATOM 1726 N N . GLY A 1 212 ? 3.904 14.203 -8.748 1.00 93.50 212 GLY A N 1
ATOM 1727 C CA . GLY A 1 212 ? 5.327 14.316 -8.418 1.00 93.50 212 GLY A CA 1
ATOM 1728 C C . GLY A 1 212 ? 5.642 14.162 -6.928 1.00 93.50 212 GLY A C 1
ATOM 1729 O O . GLY A 1 212 ? 4.777 14.298 -6.068 1.00 93.50 212 GLY A O 1
ATOM 1730 N N . ALA A 1 213 ? 6.911 13.898 -6.630 1.00 96.56 213 ALA A N 1
ATOM 1731 C CA . ALA A 1 213 ? 7.462 13.853 -5.279 1.00 96.56 213 ALA A CA 1
ATOM 1732 C C . ALA A 1 213 ? 8.768 14.659 -5.240 1.00 96.56 213 ALA A C 1
ATOM 1734 O O . ALA A 1 213 ? 9.539 14.648 -6.198 1.00 96.56 213 ALA A O 1
ATOM 1735 N N . GLN A 1 214 ? 9.001 15.384 -4.148 1.00 97.69 214 GLN A N 1
ATOM 1736 C CA . GLN A 1 214 ? 10.196 16.206 -3.958 1.00 97.69 214 GLN A CA 1
ATOM 1737 C C . GLN A 1 214 ? 11.277 15.409 -3.240 1.00 97.69 214 GLN A C 1
ATOM 1739 O O . GLN A 1 214 ? 10.986 14.724 -2.259 1.00 97.69 214 GLN A O 1
ATOM 1744 N N . PHE A 1 215 ? 12.524 15.558 -3.670 1.00 97.50 215 PHE A N 1
ATOM 1745 C CA . PHE A 1 215 ? 13.670 14.993 -2.965 1.00 97.50 215 PHE A CA 1
ATOM 1746 C C . PHE A 1 215 ? 14.190 15.951 -1.889 1.00 97.50 215 PHE A C 1
ATOM 1748 O O . PHE A 1 215 ? 14.208 17.167 -2.076 1.00 97.50 215 PHE A O 1
ATOM 1755 N N . SER A 1 216 ? 14.618 15.399 -0.759 1.00 94.62 216 SER A N 1
ATOM 1756 C CA . SER A 1 216 ? 15.311 16.115 0.316 1.00 94.62 216 SER A CA 1
ATOM 1757 C C . SER A 1 216 ? 16.132 15.137 1.161 1.00 94.62 216 SER A C 1
ATOM 1759 O O . SER A 1 216 ? 15.913 13.931 1.094 1.00 94.62 216 SER A O 1
ATOM 1761 N N . GLY A 1 217 ? 17.045 15.645 1.992 1.00 91.94 217 GLY A N 1
ATOM 1762 C CA . GLY A 1 217 ? 17.857 14.806 2.882 1.00 91.94 217 GLY A CA 1
ATOM 1763 C C . GLY A 1 217 ? 18.868 13.915 2.148 1.00 91.94 217 GLY A C 1
ATOM 1764 O O . GLY A 1 217 ? 19.083 14.047 0.944 1.00 91.94 217 GLY A O 1
ATOM 1765 N N . ASP A 1 218 ? 19.513 13.010 2.887 1.00 93.75 218 ASP A N 1
ATOM 1766 C CA . ASP A 1 218 ? 20.497 12.063 2.342 1.00 93.75 218 ASP A CA 1
ATOM 1767 C C . ASP A 1 218 ? 19.802 10.829 1.749 1.00 93.75 218 ASP A C 1
ATOM 1769 O O . ASP A 1 218 ? 19.787 9.743 2.327 1.00 93.75 218 ASP A O 1
ATOM 1773 N N . HIS A 1 219 ? 19.128 11.026 0.616 1.00 95.88 219 HIS A N 1
ATOM 1774 C CA . HIS A 1 219 ? 18.280 9.999 0.012 1.00 95.88 219 HIS A CA 1
ATOM 1775 C C . HIS A 1 219 ? 19.029 9.052 -0.943 1.00 95.88 219 HIS A C 1
ATOM 1777 O O . HIS A 1 219 ? 18.539 7.964 -1.249 1.00 95.88 219 HIS A O 1
ATOM 1783 N N . LYS A 1 220 ? 20.221 9.443 -1.417 1.00 95.25 220 LYS A N 1
ATOM 1784 C CA . LYS A 1 220 ? 20.871 8.806 -2.572 1.00 95.25 220 LYS A CA 1
ATOM 1785 C C . LYS A 1 220 ? 21.163 7.321 -2.360 1.00 95.25 220 LYS A C 1
ATOM 1787 O O . LYS A 1 220 ? 20.969 6.523 -3.269 1.00 95.25 220 LYS A O 1
ATOM 1792 N N . ARG A 1 221 ? 21.593 6.935 -1.156 1.00 93.94 221 ARG A N 1
ATOM 1793 C CA . ARG A 1 221 ? 21.845 5.519 -0.851 1.00 93.94 221 ARG A CA 1
ATOM 1794 C C . ARG A 1 221 ? 20.590 4.658 -1.013 1.00 93.94 221 ARG A C 1
ATOM 1796 O O . ARG A 1 221 ? 20.685 3.542 -1.496 1.00 93.94 221 ARG A O 1
ATOM 1803 N N . TYR A 1 222 ? 19.422 5.192 -0.654 1.00 95.81 222 TYR A N 1
ATOM 1804 C CA . TYR A 1 222 ? 18.163 4.456 -0.722 1.00 95.81 222 TYR A CA 1
ATOM 1805 C C . TYR A 1 222 ? 17.612 4.421 -2.143 1.00 95.81 222 TYR A C 1
ATOM 1807 O O . TYR A 1 222 ? 17.054 3.405 -2.537 1.00 95.81 222 TYR A O 1
ATOM 1815 N N . THR A 1 223 ? 17.798 5.490 -2.928 1.00 96.69 223 THR A N 1
ATOM 1816 C CA . THR A 1 223 ? 17.464 5.450 -4.359 1.00 96.69 223 THR A CA 1
ATOM 1817 C C . THR A 1 223 ? 18.354 4.455 -5.091 1.00 96.69 223 THR A C 1
ATOM 1819 O O . THR A 1 223 ? 17.849 3.654 -5.861 1.00 96.69 223 THR A O 1
ATOM 1822 N N . ASP A 1 224 ? 19.662 4.442 -4.806 1.00 94.44 224 ASP A N 1
ATOM 1823 C CA . ASP A 1 224 ? 20.592 3.495 -5.428 1.00 94.44 224 ASP A CA 1
ATOM 1824 C C . ASP A 1 224 ? 20.257 2.037 -5.058 1.00 94.44 224 ASP A C 1
ATOM 1826 O O . ASP A 1 224 ? 20.387 1.144 -5.894 1.00 94.44 224 ASP A O 1
ATOM 1830 N N . GLU A 1 225 ? 19.808 1.786 -3.826 1.00 93.81 225 GLU A N 1
ATOM 1831 C CA . GLU A 1 225 ? 19.383 0.456 -3.382 1.00 93.81 225 GLU A CA 1
ATOM 1832 C C . GLU A 1 225 ? 18.059 0.019 -4.027 1.00 93.81 225 GLU A C 1
ATOM 1834 O O . GLU A 1 225 ? 17.987 -1.062 -4.615 1.00 93.81 225 GLU A O 1
ATOM 1839 N N . ILE A 1 226 ? 17.031 0.873 -3.963 1.00 95.00 226 ILE A N 1
ATOM 1840 C CA . ILE A 1 226 ? 15.691 0.581 -4.491 1.00 95.00 226 ILE A CA 1
ATOM 1841 C C . ILE A 1 226 ? 15.701 0.481 -6.019 1.00 95.00 226 ILE A C 1
ATOM 1843 O O . ILE A 1 226 ? 15.021 -0.385 -6.553 1.00 95.00 226 ILE A O 1
ATOM 1847 N N . ASP A 1 227 ? 16.475 1.310 -6.726 1.00 95.06 227 ASP A N 1
ATOM 1848 C CA . ASP A 1 227 ? 16.538 1.316 -8.197 1.00 95.06 227 ASP A CA 1
ATOM 1849 C C . ASP A 1 227 ? 17.578 0.334 -8.763 1.00 95.06 227 ASP A C 1
ATOM 1851 O O . ASP A 1 227 ? 17.798 0.279 -9.977 1.00 95.06 227 ASP A O 1
ATOM 1855 N N . GLY A 1 228 ? 18.240 -0.442 -7.898 1.00 91.81 228 GLY A N 1
ATOM 1856 C CA . GLY A 1 228 ? 19.169 -1.481 -8.332 1.00 91.81 228 GLY A CA 1
ATOM 1857 C C . GLY A 1 228 ? 20.476 -0.964 -8.918 1.00 91.81 228 GLY A C 1
ATOM 1858 O O . GLY A 1 228 ? 21.076 -1.621 -9.769 1.00 91.81 228 GLY A O 1
ATOM 1859 N N . HIS A 1 229 ? 20.923 0.219 -8.508 1.00 91.38 229 HIS A N 1
ATOM 1860 C CA . HIS A 1 229 ? 22.206 0.770 -8.925 1.00 91.38 229 HIS A CA 1
ATOM 1861 C C . HIS A 1 229 ? 23.373 0.120 -8.166 1.00 91.38 229 HIS A C 1
ATOM 1863 O O . HIS A 1 229 ? 23.244 -0.329 -7.028 1.00 91.38 229 HIS A O 1
ATOM 1869 N N . GLY A 1 230 ? 24.548 0.080 -8.803 1.00 86.38 230 GLY A N 1
ATOM 1870 C CA . GLY A 1 230 ? 25.736 -0.558 -8.233 1.00 86.38 230 GLY A CA 1
ATOM 1871 C C . GLY A 1 230 ? 25.576 -2.076 -8.132 1.00 86.38 230 GLY A C 1
ATOM 1872 O O . GLY A 1 230 ? 25.226 -2.729 -9.112 1.00 86.38 230 GLY A O 1
ATOM 1873 N N . ASP A 1 231 ? 25.847 -2.634 -6.952 1.00 84.00 231 ASP A N 1
ATOM 1874 C CA . ASP A 1 231 ? 25.713 -4.071 -6.682 1.00 84.00 231 ASP A CA 1
ATOM 1875 C C . ASP A 1 231 ? 24.368 -4.436 -6.003 1.00 84.00 231 ASP A C 1
ATOM 1877 O O . ASP A 1 231 ? 24.155 -5.604 -5.683 1.00 84.00 231 ASP A O 1
ATOM 1881 N N . SER A 1 232 ? 23.438 -3.486 -5.807 1.00 84.19 232 SER A N 1
ATOM 1882 C CA . SER A 1 232 ? 22.203 -3.688 -5.017 1.00 84.19 232 SER A CA 1
ATOM 1883 C C . SER A 1 232 ? 21.293 -4.800 -5.548 1.00 84.19 232 SER A C 1
ATOM 1885 O O . SER A 1 232 ? 20.637 -5.482 -4.767 1.00 84.19 232 SER A O 1
ATOM 1887 N N . TRP A 1 233 ? 21.270 -5.019 -6.868 1.00 85.88 233 TRP A N 1
ATOM 1888 C CA . TRP A 1 233 ? 20.496 -6.092 -7.515 1.00 85.88 233 TRP A CA 1
ATOM 1889 C C . TRP A 1 233 ? 21.368 -7.231 -8.066 1.00 85.88 233 TRP A C 1
ATOM 1891 O O . TRP A 1 233 ? 20.920 -8.045 -8.877 1.00 85.88 233 TRP A O 1
ATOM 1901 N N . LYS A 1 234 ? 22.633 -7.312 -7.646 1.00 82.56 234 LYS A N 1
ATOM 1902 C CA . LYS A 1 234 ? 23.546 -8.366 -8.089 1.00 82.56 234 LYS A CA 1
ATOM 1903 C C . LYS A 1 234 ? 23.321 -9.638 -7.283 1.00 82.56 234 LYS A C 1
ATOM 1905 O O . LYS A 1 234 ? 23.353 -9.624 -6.059 1.00 82.56 234 LYS A O 1
ATOM 1910 N N . LEU A 1 235 ? 23.121 -10.760 -7.973 1.00 75.06 235 LEU A N 1
ATOM 1911 C CA . LEU A 1 235 ? 22.984 -12.061 -7.320 1.00 75.06 235 LEU A CA 1
ATOM 1912 C C . LEU A 1 235 ? 24.348 -12.569 -6.799 1.00 75.06 235 LEU A C 1
ATOM 1914 O O . LEU A 1 235 ? 25.342 -12.447 -7.520 1.00 75.06 235 LEU A O 1
ATOM 1918 N N . PRO A 1 236 ? 24.408 -13.191 -5.602 1.00 76.00 236 PRO A N 1
ATOM 1919 C CA . PRO A 1 236 ? 23.322 -13.338 -4.625 1.00 76.00 236 PRO A CA 1
ATOM 1920 C C . PRO A 1 236 ? 22.953 -11.999 -3.960 1.00 76.00 236 PRO A C 1
ATOM 1922 O O . PRO A 1 236 ? 23.840 -11.286 -3.502 1.00 76.00 236 PRO A O 1
ATOM 1925 N N . LEU A 1 237 ? 21.652 -11.695 -3.852 1.00 73.94 237 LEU A N 1
ATOM 1926 C CA . LEU A 1 237 ? 21.195 -10.513 -3.111 1.00 73.94 237 LEU A CA 1
ATOM 1927 C C . LEU A 1 237 ? 21.584 -10.638 -1.632 1.00 73.94 237 LEU A C 1
ATOM 1929 O O . LEU A 1 237 ? 21.454 -11.720 -1.048 1.00 73.94 237 LEU A O 1
ATOM 1933 N N . SER A 1 238 ? 22.020 -9.532 -1.021 1.00 74.38 238 SER A N 1
ATOM 1934 C CA . SER A 1 238 ? 22.234 -9.487 0.429 1.00 74.38 238 SER A CA 1
ATOM 1935 C C . SER A 1 238 ? 20.911 -9.727 1.154 1.00 74.38 238 SER A C 1
ATOM 1937 O O . SER A 1 238 ? 19.904 -9.094 0.847 1.00 74.38 238 SER A O 1
ATOM 1939 N N . GLN A 1 239 ? 20.912 -10.632 2.132 1.00 73.25 239 GLN A N 1
ATOM 1940 C CA . GLN A 1 239 ? 19.753 -10.865 3.002 1.00 73.25 239 GLN A CA 1
ATOM 1941 C C . GLN A 1 239 ? 19.788 -10.036 4.285 1.00 73.25 239 GLN A C 1
ATOM 1943 O O . GLN A 1 239 ? 18.815 -10.027 5.039 1.00 73.25 239 GLN A O 1
ATOM 1948 N N . GLU A 1 240 ? 20.910 -9.371 4.553 1.00 72.31 240 GLU A N 1
ATOM 1949 C CA . GLU A 1 240 ? 21.125 -8.594 5.764 1.00 72.31 240 GLU A CA 1
ATOM 1950 C C . GLU A 1 240 ? 21.296 -7.117 5.428 1.00 72.31 240 GLU A C 1
ATOM 1952 O O . GLU A 1 240 ? 21.942 -6.755 4.442 1.00 72.31 240 GLU A O 1
ATOM 1957 N N . GLY A 1 241 ? 20.713 -6.264 6.272 1.00 73.00 241 GLY A N 1
ATOM 1958 C CA . GLY A 1 241 ? 20.900 -4.815 6.212 1.00 73.00 241 GLY A CA 1
ATOM 1959 C C . GLY A 1 241 ? 20.186 -4.093 5.068 1.00 73.00 241 GLY A C 1
ATOM 1960 O O . GLY A 1 241 ? 20.352 -2.881 4.971 1.00 73.00 241 GLY A O 1
ATOM 1961 N N . GLY A 1 242 ? 19.401 -4.799 4.245 1.00 83.38 242 GLY A N 1
ATOM 1962 C CA . GLY A 1 242 ? 18.572 -4.186 3.207 1.00 83.38 242 GLY A CA 1
ATOM 1963 C C . GLY A 1 242 ? 17.463 -3.306 3.788 1.00 83.38 242 GLY A C 1
ATOM 1964 O O . GLY A 1 242 ? 16.919 -3.587 4.861 1.00 83.38 242 GLY A O 1
ATOM 1965 N N . LEU A 1 243 ? 17.135 -2.236 3.071 1.00 90.12 243 LEU A N 1
ATOM 1966 C CA . LEU A 1 243 ? 16.098 -1.270 3.404 1.00 90.12 243 LEU A CA 1
ATOM 1967 C C . LEU A 1 243 ? 14.700 -1.899 3.387 1.00 90.12 243 LEU A C 1
ATOM 1969 O O . LEU A 1 243 ? 13.884 -1.608 4.265 1.00 90.12 243 LEU A O 1
ATOM 1973 N N . GLU A 1 244 ? 14.425 -2.746 2.392 1.00 90.69 244 GLU A N 1
ATOM 1974 C CA . GLU A 1 244 ? 13.214 -3.563 2.330 1.00 90.69 244 GLU A CA 1
ATOM 1975 C C . GLU A 1 244 ? 13.452 -4.889 3.074 1.00 90.69 244 GLU A C 1
ATOM 1977 O O . GLU A 1 244 ? 14.314 -5.677 2.670 1.00 90.69 244 GLU A O 1
ATOM 1982 N N . PRO A 1 245 ? 12.726 -5.168 4.173 1.00 86.38 245 PRO A N 1
ATOM 1983 C CA . PRO A 1 245 ? 12.950 -6.385 4.942 1.00 86.38 245 PRO A CA 1
ATOM 1984 C C . PRO A 1 245 ? 12.621 -7.653 4.146 1.00 86.38 245 PRO A C 1
ATOM 1986 O O . PRO A 1 245 ? 11.513 -7.822 3.640 1.00 86.38 245 PRO A O 1
ATOM 1989 N N . VAL A 1 246 ? 13.564 -8.599 4.107 1.00 83.00 246 VAL A N 1
ATOM 1990 C CA . VAL A 1 246 ? 13.333 -9.918 3.500 1.00 83.00 246 VAL A CA 1
ATOM 1991 C C . VAL A 1 246 ? 12.404 -10.741 4.394 1.00 83.00 246 VAL A C 1
ATOM 1993 O O . VAL A 1 246 ? 12.741 -11.056 5.546 1.00 83.00 246 VAL A O 1
ATOM 1996 N N . ARG A 1 247 ? 11.249 -11.131 3.842 1.00 79.12 247 ARG A N 1
ATOM 1997 C CA . ARG A 1 247 ? 10.249 -11.964 4.526 1.00 79.12 247 ARG A CA 1
ATOM 1998 C C . ARG A 1 247 ? 10.859 -13.292 4.965 1.00 79.12 247 ARG A C 1
ATOM 2000 O O . ARG A 1 247 ? 11.727 -13.847 4.294 1.00 79.12 247 ARG A O 1
ATOM 2007 N N . ALA A 1 248 ? 10.390 -13.828 6.090 1.00 78.75 248 ALA A N 1
ATOM 2008 C CA . ALA A 1 248 ? 10.966 -15.030 6.694 1.00 78.75 248 ALA A CA 1
ATOM 2009 C C . ALA A 1 248 ? 10.955 -16.244 5.744 1.00 78.75 248 ALA A C 1
ATOM 2011 O O . ALA A 1 248 ? 11.942 -16.973 5.668 1.00 78.75 248 ALA A O 1
ATOM 2012 N N . GLU A 1 249 ? 9.872 -16.442 4.990 1.00 75.00 249 GLU A N 1
ATOM 2013 C CA . GLU A 1 249 ? 9.741 -17.520 4.002 1.00 75.00 249 GLU A CA 1
ATOM 2014 C C . GLU A 1 249 ? 10.646 -17.374 2.769 1.00 75.00 249 GLU A C 1
ATOM 2016 O O . GLU A 1 249 ? 10.957 -18.385 2.134 1.00 75.00 249 GLU A O 1
ATOM 2021 N N . ASP A 1 250 ? 11.088 -16.151 2.470 1.00 76.75 250 ASP A N 1
ATOM 2022 C CA . ASP A 1 250 ? 11.934 -15.812 1.320 1.00 76.75 250 ASP A CA 1
ATOM 2023 C C . ASP A 1 250 ? 13.427 -15.815 1.689 1.00 76.75 250 ASP A C 1
ATOM 2025 O O . ASP A 1 250 ? 14.299 -15.585 0.849 1.00 76.75 250 ASP A O 1
ATOM 2029 N N . ARG A 1 251 ? 13.752 -16.140 2.950 1.00 82.88 251 ARG A N 1
ATOM 2030 C CA . ARG A 1 251 ? 15.141 -16.298 3.401 1.00 82.88 251 ARG A CA 1
ATOM 2031 C C . ARG A 1 251 ? 15.815 -17.549 2.839 1.00 82.88 251 ARG A C 1
ATOM 2033 O O . ARG A 1 251 ? 17.040 -17.597 2.769 1.00 82.88 251 ARG A O 1
ATOM 2040 N N . ASP A 1 252 ? 15.056 -18.544 2.390 1.00 87.44 252 ASP A N 1
ATOM 2041 C CA . ASP A 1 252 ? 15.617 -19.646 1.606 1.00 87.44 252 ASP A CA 1
ATOM 2042 C C . ASP A 1 252 ? 15.858 -19.171 0.164 1.00 87.44 252 ASP A C 1
ATOM 2044 O O . ASP A 1 252 ? 14.974 -19.261 -0.690 1.00 87.44 252 ASP A O 1
ATOM 2048 N N . GLN A 1 253 ? 17.070 -18.673 -0.109 1.00 83.25 253 GLN A N 1
ATOM 2049 C CA . GLN A 1 253 ? 17.473 -18.175 -1.432 1.00 83.25 253 GLN A CA 1
ATOM 2050 C C . GLN A 1 253 ? 17.248 -19.203 -2.542 1.00 83.25 253 GLN A C 1
ATOM 2052 O O . GLN A 1 253 ? 16.780 -18.851 -3.622 1.00 83.25 253 GLN A O 1
ATOM 2057 N N . ALA A 1 254 ? 17.537 -20.481 -2.294 1.00 86.44 254 ALA A N 1
ATOM 2058 C CA . ALA A 1 254 ? 17.370 -21.520 -3.304 1.00 86.44 254 ALA A CA 1
ATOM 2059 C C . ALA A 1 254 ? 15.885 -21.749 -3.621 1.00 86.44 254 ALA A C 1
ATOM 2061 O O . ALA A 1 254 ? 15.501 -21.958 -4.774 1.00 86.44 254 ALA A O 1
ATOM 2062 N N . LYS A 1 255 ? 15.010 -21.720 -2.611 1.00 89.12 255 LYS A N 1
ATOM 2063 C CA . LYS A 1 255 ? 13.557 -21.777 -2.820 1.00 89.12 255 LYS A CA 1
ATOM 2064 C C . LYS A 1 255 ? 13.028 -20.512 -3.500 1.00 89.12 255 LYS A C 1
ATOM 2066 O O . LYS A 1 255 ? 12.264 -20.648 -4.454 1.00 89.12 255 LYS A O 1
ATOM 2071 N N . ALA A 1 256 ? 13.456 -19.327 -3.068 1.00 86.69 256 ALA A N 1
ATOM 2072 C CA . ALA A 1 256 ? 13.048 -18.048 -3.644 1.00 86.69 256 ALA A CA 1
ATOM 2073 C C . ALA A 1 256 ? 13.431 -17.954 -5.129 1.00 86.69 256 ALA A C 1
ATOM 2075 O O . ALA A 1 256 ? 12.576 -17.684 -5.971 1.00 86.69 256 ALA A O 1
ATOM 2076 N N . ARG A 1 257 ? 14.677 -18.300 -5.484 1.00 87.38 257 ARG A N 1
ATOM 2077 C CA . ARG A 1 257 ? 15.147 -18.335 -6.878 1.00 87.38 257 ARG A CA 1
ATOM 2078 C C . ARG A 1 257 ? 14.369 -19.321 -7.739 1.00 87.38 257 ARG A C 1
ATOM 2080 O O . ARG A 1 257 ? 13.955 -18.969 -8.838 1.00 87.38 257 ARG A O 1
ATOM 2087 N N . ARG A 1 258 ? 14.109 -20.535 -7.236 1.00 91.56 258 ARG A N 1
ATOM 2088 C CA . ARG A 1 258 ? 13.268 -21.522 -7.940 1.00 91.56 258 ARG A CA 1
ATOM 2089 C C . ARG A 1 258 ? 11.845 -21.008 -8.146 1.00 91.56 258 ARG A C 1
ATOM 2091 O O . ARG A 1 258 ? 11.288 -21.202 -9.223 1.00 91.56 258 ARG A O 1
ATOM 2098 N N . GLY A 1 259 ? 11.272 -20.341 -7.144 1.00 91.56 259 GLY A N 1
ATOM 2099 C CA . GLY A 1 259 ? 9.966 -19.689 -7.241 1.00 91.56 259 GLY A CA 1
ATOM 2100 C C . GLY A 1 259 ? 9.943 -18.589 -8.303 1.00 91.56 259 GLY A C 1
ATOM 2101 O O . GLY A 1 259 ? 9.061 -18.592 -9.159 1.00 91.56 259 GLY A O 1
ATOM 2102 N N . ALA A 1 260 ? 10.946 -17.709 -8.305 1.00 90.12 260 ALA A N 1
ATOM 2103 C CA . ALA A 1 260 ? 11.095 -16.637 -9.287 1.00 90.12 260 ALA A CA 1
ATOM 2104 C C . ALA A 1 260 ? 11.292 -17.181 -10.711 1.00 90.12 260 ALA A C 1
ATOM 2106 O O . ALA A 1 260 ? 10.586 -16.769 -11.630 1.00 90.12 260 ALA A O 1
ATOM 2107 N N . ALA A 1 261 ? 12.180 -18.166 -10.891 1.00 93.75 261 ALA A N 1
ATOM 2108 C CA . ALA A 1 261 ? 12.391 -18.832 -12.175 1.00 93.75 261 ALA A CA 1
ATOM 2109 C C . ALA A 1 261 ? 11.099 -19.490 -12.674 1.00 93.75 261 ALA A C 1
ATOM 2111 O O . ALA A 1 261 ? 10.731 -19.328 -13.835 1.00 93.75 261 ALA A O 1
ATOM 2112 N N . ARG A 1 262 ? 10.365 -20.180 -11.791 1.00 95.38 262 ARG A N 1
ATOM 2113 C CA . ARG A 1 262 ? 9.080 -20.793 -12.134 1.00 95.38 262 ARG A CA 1
ATOM 2114 C C . ARG A 1 262 ? 8.047 -19.752 -12.559 1.00 95.38 262 ARG A C 1
ATOM 2116 O O . ARG A 1 262 ? 7.390 -19.953 -13.574 1.00 95.38 262 ARG A O 1
ATOM 2123 N N . ALA A 1 263 ? 7.917 -18.656 -11.814 1.00 92.88 263 ALA A N 1
ATOM 2124 C CA . ALA A 1 263 ? 6.994 -17.575 -12.147 1.00 92.88 263 ALA A CA 1
ATOM 2125 C C . ALA A 1 263 ? 7.334 -16.938 -13.501 1.00 92.88 263 ALA A C 1
ATOM 2127 O O . ALA A 1 263 ? 6.431 -16.686 -14.299 1.00 92.88 263 ALA A O 1
ATOM 2128 N N . LEU A 1 264 ? 8.626 -16.731 -13.780 1.00 93.81 264 LEU A N 1
ATOM 2129 C CA . LEU A 1 264 ? 9.088 -16.174 -15.045 1.00 93.81 264 LEU A CA 1
ATOM 2130 C C . LEU A 1 264 ? 8.818 -17.121 -16.217 1.00 93.81 264 LEU A C 1
ATOM 2132 O O . LEU A 1 264 ? 8.277 -16.685 -17.227 1.00 93.81 264 LEU A O 1
ATOM 2136 N N . ILE A 1 265 ? 9.128 -18.411 -16.064 1.00 94.88 265 ILE A N 1
ATOM 2137 C CA . ILE A 1 265 ? 8.849 -19.439 -17.074 1.00 94.88 265 ILE A CA 1
ATOM 2138 C C . ILE A 1 265 ? 7.343 -19.531 -17.335 1.00 94.88 265 ILE A C 1
ATOM 2140 O O . ILE A 1 265 ? 6.918 -19.476 -18.479 1.00 94.88 265 ILE A O 1
ATOM 2144 N N . ASP A 1 266 ? 6.508 -19.594 -16.298 1.00 96.25 266 ASP A N 1
ATOM 2145 C CA . ASP A 1 266 ? 5.056 -19.742 -16.469 1.00 96.25 266 ASP A CA 1
ATOM 2146 C C . ASP A 1 266 ? 4.387 -18.503 -17.093 1.00 96.25 266 ASP A C 1
ATOM 2148 O O . ASP A 1 266 ? 3.257 -18.582 -17.579 1.00 96.25 266 ASP A O 1
ATOM 2152 N N . ARG A 1 267 ? 5.054 -17.343 -17.058 1.00 95.19 267 ARG A N 1
ATOM 2153 C CA . ARG A 1 267 ? 4.524 -16.056 -17.536 1.00 95.19 267 ARG A CA 1
ATOM 2154 C C . ARG A 1 267 ? 5.351 -15.433 -18.659 1.00 95.19 267 ARG A C 1
ATOM 2156 O O . ARG A 1 267 ? 5.084 -14.280 -19.003 1.00 95.19 267 ARG A O 1
ATOM 2163 N N . HIS A 1 268 ? 6.299 -16.168 -19.243 1.00 94.25 268 HIS A N 1
ATOM 2164 C CA . HIS A 1 268 ? 7.329 -15.605 -20.122 1.00 94.25 268 HIS A CA 1
ATOM 2165 C C . HIS A 1 268 ? 6.732 -14.789 -21.279 1.00 94.25 268 HIS A C 1
ATOM 2167 O O . HIS A 1 268 ? 7.166 -13.666 -21.514 1.00 94.25 268 HIS A O 1
ATOM 2173 N N . GLU A 1 269 ? 5.661 -15.269 -21.924 1.00 94.25 269 GLU A N 1
ATOM 2174 C CA . GLU A 1 269 ? 5.036 -14.559 -23.047 1.00 94.25 269 GLU A CA 1
ATOM 2175 C C . GLU A 1 269 ? 4.456 -13.205 -22.632 1.00 94.25 269 GLU A C 1
ATOM 2177 O O . GLU A 1 269 ? 4.573 -12.213 -23.352 1.00 94.25 269 GLU A O 1
ATOM 2182 N N . ALA A 1 270 ? 3.795 -13.160 -21.473 1.00 93.56 270 ALA A N 1
ATOM 2183 C CA . ALA A 1 270 ? 3.183 -11.941 -20.965 1.00 93.56 270 ALA A CA 1
ATOM 2184 C C . ALA A 1 270 ? 4.257 -10.930 -20.551 1.00 93.56 270 ALA A C 1
ATOM 2186 O O . ALA A 1 270 ? 4.127 -9.745 -20.861 1.00 93.56 270 ALA A O 1
ATOM 2187 N N . VAL A 1 271 ? 5.325 -11.407 -19.902 1.00 93.44 271 VAL A N 1
ATOM 2188 C CA . VAL A 1 271 ? 6.467 -10.579 -19.500 1.00 93.44 271 VAL A CA 1
ATOM 2189 C C . VAL A 1 271 ? 7.191 -10.043 -20.735 1.00 93.44 271 VAL A C 1
ATOM 2191 O O . VAL A 1 271 ? 7.359 -8.835 -20.840 1.00 93.44 271 VAL A O 1
ATOM 2194 N N . ALA A 1 272 ? 7.515 -10.884 -21.722 1.00 94.50 272 ALA A N 1
ATOM 2195 C CA . ALA A 1 272 ? 8.185 -10.459 -22.952 1.00 94.50 272 ALA A CA 1
ATOM 2196 C C . ALA A 1 272 ? 7.372 -9.405 -23.726 1.00 94.50 272 ALA A C 1
ATOM 2198 O O . ALA A 1 272 ? 7.896 -8.356 -24.112 1.00 94.50 272 ALA A O 1
ATOM 2199 N N . LYS A 1 273 ? 6.059 -9.621 -23.883 1.00 93.31 273 LYS A N 1
ATOM 2200 C CA . LYS A 1 273 ? 5.157 -8.638 -24.508 1.00 93.31 273 LYS A CA 1
ATOM 2201 C C . LYS A 1 273 ? 5.107 -7.328 -23.734 1.00 93.31 273 LYS A C 1
ATOM 2203 O O . LYS A 1 273 ? 5.099 -6.260 -24.339 1.00 93.31 273 LYS A O 1
ATOM 2208 N N . PHE A 1 274 ? 5.049 -7.387 -22.406 1.00 91.12 274 PHE A N 1
ATOM 2209 C CA . PHE A 1 274 ? 5.024 -6.191 -21.570 1.00 91.12 274 PHE A CA 1
ATOM 2210 C C . PHE A 1 274 ? 6.340 -5.409 -21.668 1.00 91.12 274 PHE A C 1
ATOM 2212 O O . PHE A 1 274 ? 6.320 -4.213 -21.954 1.00 91.12 274 PHE A O 1
ATOM 2219 N N . SER A 1 275 ? 7.476 -6.092 -21.523 1.00 92.00 275 SER A N 1
ATOM 2220 C CA . SER A 1 275 ? 8.813 -5.497 -21.560 1.00 92.00 275 SER A CA 1
ATOM 2221 C C . SER A 1 275 ? 9.134 -4.822 -22.889 1.00 92.00 275 SER A C 1
ATOM 2223 O O . SER A 1 275 ? 9.927 -3.889 -22.907 1.00 92.00 275 SER A O 1
ATOM 2225 N N . THR A 1 276 ? 8.519 -5.244 -23.998 1.00 93.06 276 THR A N 1
ATOM 2226 C CA . THR A 1 276 ? 8.781 -4.652 -25.318 1.00 93.06 276 THR A CA 1
ATOM 2227 C C . THR A 1 276 ? 7.927 -3.427 -25.652 1.00 93.06 276 THR A C 1
ATOM 2229 O O . THR A 1 276 ? 8.212 -2.742 -26.638 1.00 93.06 276 THR A O 1
ATOM 2232 N N . ARG A 1 277 ? 6.914 -3.099 -24.835 1.00 91.50 277 ARG A N 1
ATOM 2233 C CA . ARG A 1 277 ? 6.020 -1.947 -25.063 1.00 91.50 277 ARG A CA 1
ATOM 2234 C C . ARG A 1 277 ? 6.739 -0.606 -25.251 1.00 91.50 277 ARG A C 1
ATOM 2236 O O . ARG A 1 277 ? 6.317 0.139 -26.134 1.00 91.50 277 ARG A O 1
ATOM 2243 N N . PRO A 1 278 ? 7.822 -0.273 -24.516 1.00 86.81 278 PRO A N 1
ATOM 2244 C CA . PRO A 1 278 ? 8.534 0.992 -24.717 1.00 86.81 278 PRO A CA 1
ATOM 2245 C C . PRO A 1 278 ? 9.103 1.189 -26.135 1.00 86.81 278 PRO A C 1
ATOM 2247 O O . PRO A 1 278 ? 9.299 2.330 -26.559 1.00 86.81 278 PRO A O 1
ATOM 2250 N N . TRP A 1 279 ? 9.345 0.099 -26.876 1.00 88.56 279 TRP A N 1
ATOM 2251 C CA . TRP A 1 279 ? 9.864 0.110 -28.254 1.00 88.56 279 TRP A CA 1
ATOM 2252 C C . TRP A 1 279 ? 8.805 -0.210 -29.321 1.00 88.56 279 TRP A C 1
ATOM 2254 O O . TRP A 1 279 ? 9.142 -0.342 -30.503 1.00 88.56 279 TRP A O 1
ATOM 2264 N N . GLY A 1 280 ? 7.547 -0.396 -28.920 1.00 89.31 280 GLY A N 1
ATOM 2265 C CA . GLY A 1 280 ? 6.448 -0.707 -29.829 1.00 89.31 280 GLY A CA 1
ATOM 2266 C C . GLY A 1 280 ? 5.701 0.529 -30.329 1.00 89.31 280 GLY A C 1
ATOM 2267 O O . GLY A 1 280 ? 6.211 1.651 -30.314 1.00 89.31 280 GLY A O 1
ATOM 2268 N N . GLU A 1 281 ? 4.480 0.312 -30.819 1.00 90.50 281 GLU A N 1
ATOM 2269 C CA . GLU A 1 281 ? 3.603 1.394 -31.276 1.00 90.50 281 GLU A CA 1
ATOM 2270 C C . GLU A 1 281 ? 3.137 2.228 -30.077 1.00 90.50 281 GLU A C 1
ATOM 2272 O O . GLU A 1 281 ? 2.559 1.690 -29.127 1.00 90.50 281 GLU A O 1
ATOM 2277 N N . ARG A 1 282 ? 3.392 3.541 -30.127 1.00 89.25 282 ARG A N 1
ATOM 2278 C CA . ARG A 1 282 ? 3.061 4.462 -29.037 1.00 89.25 282 ARG A CA 1
ATOM 2279 C C . ARG A 1 282 ? 1.579 4.819 -29.022 1.00 89.25 282 ARG A C 1
ATOM 2281 O O . ARG A 1 282 ? 0.999 5.131 -30.059 1.00 89.25 282 ARG A O 1
ATOM 2288 N N . GLY A 1 283 ? 1.002 4.826 -27.825 1.00 86.50 283 GLY A N 1
ATOM 2289 C CA . GLY A 1 283 ? -0.341 5.332 -27.572 1.00 86.50 283 GLY A CA 1
ATOM 2290 C C . GLY A 1 283 ? -0.405 6.852 -27.354 1.00 86.50 283 GLY A C 1
ATOM 2291 O O . GLY A 1 283 ? 0.577 7.558 -27.586 1.00 86.50 283 GLY A O 1
ATOM 2292 N N . PRO A 1 284 ? -1.544 7.377 -26.858 1.00 85.62 284 PRO A N 1
ATOM 2293 C CA . PRO A 1 284 ? -1.717 8.795 -26.525 1.00 85.62 284 PRO A CA 1
ATOM 2294 C C . PRO A 1 284 ? -0.853 9.278 -25.343 1.00 85.62 284 PRO A C 1
ATOM 2296 O O . PRO A 1 284 ? -0.839 10.474 -25.061 1.00 85.62 284 PRO A O 1
ATOM 2299 N N . GLY A 1 285 ? -0.135 8.375 -24.668 1.00 84.31 285 GLY A N 1
ATOM 2300 C CA . GLY A 1 285 ? 0.679 8.667 -23.493 1.00 84.31 285 GLY A CA 1
ATOM 2301 C C . GLY A 1 285 ? -0.137 8.756 -22.203 1.00 84.31 285 GLY A C 1
ATOM 2302 O O . GLY A 1 285 ? -1.339 9.029 -22.201 1.00 84.31 285 GLY A O 1
ATOM 2303 N N . VAL A 1 286 ? 0.539 8.505 -21.086 1.00 90.12 286 VAL A N 1
ATOM 2304 C CA . VAL A 1 286 ? -0.010 8.546 -19.724 1.00 90.12 286 VAL A CA 1
ATOM 2305 C C . VAL A 1 286 ? 1.021 9.139 -18.762 1.00 90.12 286 VAL A C 1
ATOM 2307 O O . VAL A 1 286 ? 2.200 9.230 -19.105 1.00 90.12 286 VAL A O 1
ATOM 2310 N N . SER A 1 287 ? 0.610 9.530 -17.550 1.00 89.38 287 SER A N 1
ATOM 2311 C CA . SER A 1 287 ? 1.554 10.047 -16.546 1.00 89.38 287 SER A CA 1
ATOM 2312 C C . SER A 1 287 ? 2.447 8.959 -15.938 1.00 89.38 287 SER A C 1
ATOM 2314 O O . SER A 1 287 ? 3.512 9.284 -15.422 1.00 89.38 287 SER A O 1
ATOM 2316 N N . ALA A 1 288 ? 2.048 7.683 -16.016 1.00 89.06 288 ALA A N 1
ATOM 2317 C CA . ALA A 1 288 ? 2.836 6.518 -15.605 1.00 89.06 288 ALA A CA 1
ATOM 2318 C C . ALA A 1 288 ? 3.386 5.751 -16.830 1.00 89.06 288 ALA A C 1
ATOM 2320 O O . ALA A 1 288 ? 2.832 4.714 -17.205 1.00 89.06 288 ALA A O 1
ATOM 2321 N N . PRO A 1 289 ? 4.462 6.221 -17.488 1.00 81.31 289 PRO A N 1
ATOM 2322 C CA . PRO A 1 289 ? 4.922 5.657 -18.763 1.00 81.31 289 PRO A CA 1
ATOM 2323 C C . PRO A 1 289 ? 5.368 4.188 -18.669 1.00 81.31 289 PRO A C 1
ATOM 2325 O O . PRO A 1 289 ? 5.227 3.446 -19.639 1.00 81.31 289 PRO A O 1
ATOM 2328 N N . LEU A 1 290 ? 5.858 3.744 -17.505 1.00 81.88 290 LEU A N 1
ATOM 2329 C CA . LEU A 1 290 ? 6.256 2.348 -17.271 1.00 81.88 290 LEU A CA 1
ATOM 2330 C C . LEU A 1 290 ? 5.065 1.381 -17.173 1.00 81.88 290 LEU A C 1
ATOM 2332 O O . LEU A 1 290 ? 5.244 0.177 -17.322 1.00 81.88 290 LEU A O 1
ATOM 2336 N N . ALA A 1 291 ? 3.851 1.898 -16.969 1.00 83.19 291 ALA A N 1
ATOM 2337 C CA . ALA A 1 291 ? 2.614 1.121 -16.952 1.00 83.19 291 ALA A CA 1
ATOM 2338 C C . ALA A 1 291 ? 1.641 1.551 -18.056 1.00 83.19 291 ALA A C 1
ATOM 2340 O O . ALA A 1 291 ? 0.441 1.293 -17.957 1.00 83.19 291 ALA A O 1
ATOM 2341 N N . ASP A 1 292 ? 2.142 2.197 -19.113 1.00 83.88 292 ASP A N 1
ATOM 2342 C CA . ASP A 1 292 ? 1.314 2.644 -20.227 1.00 83.88 292 ASP A CA 1
ATOM 2343 C C . ASP A 1 292 ? 0.592 1.451 -20.872 1.00 83.88 292 ASP A C 1
ATOM 2345 O O . ASP A 1 292 ? 1.191 0.552 -21.476 1.00 83.88 292 ASP A O 1
ATOM 2349 N N . THR A 1 293 ? -0.730 1.434 -20.708 1.00 82.56 293 THR A N 1
ATOM 2350 C CA . THR A 1 293 ? -1.596 0.380 -21.242 1.00 82.56 293 THR A CA 1
ATOM 2351 C C . THR A 1 293 ? -1.903 0.554 -22.726 1.00 82.56 293 THR A C 1
ATOM 2353 O O . THR A 1 293 ? -2.420 -0.376 -23.343 1.00 82.56 293 THR A O 1
ATOM 2356 N N . TYR A 1 294 ? -1.578 1.707 -23.313 1.00 85.88 294 TYR A N 1
ATO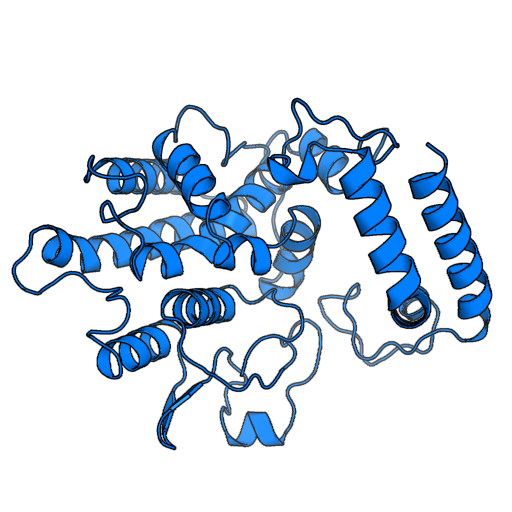M 2357 C CA . TYR A 1 294 ? -1.811 1.984 -24.725 1.00 85.88 294 TYR A CA 1
ATOM 2358 C C . TYR A 1 294 ? -0.640 1.604 -25.621 1.00 85.88 294 TYR A C 1
ATOM 2360 O O . TYR A 1 294 ? -0.853 1.331 -26.803 1.00 85.88 294 TYR A O 1
ATOM 2368 N N . ASN A 1 295 ? 0.580 1.593 -25.081 1.00 89.56 295 ASN A N 1
ATOM 2369 C CA . ASN A 1 295 ? 1.739 1.145 -25.838 1.00 89.56 295 ASN A CA 1
ATOM 2370 C C . ASN A 1 295 ? 1.583 -0.338 -26.179 1.00 89.56 295 ASN A C 1
ATOM 2372 O O . ASN A 1 295 ? 1.368 -1.183 -25.302 1.00 89.56 295 ASN A O 1
ATOM 2376 N N . LYS A 1 296 ? 1.687 -0.661 -27.469 1.00 91.44 296 LYS A N 1
ATOM 2377 C CA . LYS A 1 296 ? 1.636 -2.050 -27.932 1.00 91.44 296 LYS A CA 1
ATOM 2378 C C . LYS A 1 296 ? 3.028 -2.683 -27.841 1.00 91.44 296 LYS A C 1
ATOM 2380 O O . LYS A 1 296 ? 4.013 -1.958 -27.949 1.00 91.44 296 LYS A O 1
ATOM 2385 N N . PRO A 1 297 ? 3.131 -4.011 -27.661 1.00 92.38 297 PRO A N 1
ATOM 2386 C CA . PRO A 1 297 ? 4.404 -4.728 -27.747 1.00 92.38 297 PRO A CA 1
ATOM 2387 C C . PRO A 1 297 ? 5.136 -4.473 -29.073 1.00 92.38 297 PRO A C 1
ATOM 2389 O O . PRO A 1 297 ? 4.512 -4.083 -30.064 1.00 92.38 297 PRO A O 1
ATOM 2392 N N . GLN A 1 298 ? 6.448 -4.718 -29.101 1.00 93.81 298 GLN A N 1
ATOM 2393 C CA . GLN A 1 298 ? 7.258 -4.702 -30.325 1.00 93.81 298 GLN A CA 1
ATOM 2394 C C . GLN A 1 298 ? 7.551 -6.146 -30.758 1.00 93.81 298 GLN A C 1
ATOM 2396 O O . GLN A 1 298 ? 8.515 -6.727 -30.253 1.00 93.81 298 GLN A O 1
ATOM 2401 N N . PRO A 1 299 ? 6.812 -6.715 -31.732 1.00 92.12 299 PRO A N 1
ATOM 2402 C CA . PRO A 1 299 ? 6.924 -8.135 -32.069 1.00 92.12 299 PRO A CA 1
ATOM 2403 C C . PRO A 1 299 ? 8.334 -8.561 -32.478 1.00 92.12 299 PRO A C 1
ATOM 2405 O O . PRO A 1 299 ? 8.768 -9.661 -32.166 1.00 92.12 299 PRO A O 1
ATOM 2408 N N . LYS A 1 300 ? 9.095 -7.671 -33.129 1.00 92.31 300 LYS A N 1
ATOM 2409 C CA . LYS A 1 300 ? 10.472 -7.966 -33.562 1.00 92.31 300 LYS A CA 1
ATOM 2410 C C . LYS A 1 300 ? 11.466 -8.119 -32.406 1.00 92.31 300 LYS A C 1
ATOM 2412 O O . LYS A 1 300 ? 12.543 -8.665 -32.617 1.00 92.31 300 LYS A O 1
ATOM 2417 N N . ALA A 1 301 ? 11.140 -7.593 -31.227 1.00 92.50 301 ALA A N 1
ATOM 2418 C CA . ALA A 1 301 ? 11.985 -7.661 -30.040 1.00 92.50 301 ALA A CA 1
ATOM 2419 C C . ALA A 1 301 ? 11.517 -8.738 -29.047 1.00 92.50 301 ALA A C 1
ATOM 2421 O O . ALA A 1 301 ? 12.280 -9.079 -28.145 1.00 92.50 301 ALA A O 1
ATOM 2422 N N . GLU A 1 302 ? 10.301 -9.279 -29.207 1.00 93.81 302 GLU A N 1
ATOM 2423 C CA . GLU A 1 302 ? 9.722 -10.263 -28.281 1.00 93.81 302 GLU A CA 1
ATOM 2424 C C . GLU A 1 302 ? 10.604 -11.508 -28.157 1.00 93.81 302 GLU A C 1
ATOM 2426 O O . GLU A 1 302 ? 10.947 -11.874 -27.038 1.00 93.81 302 GLU A O 1
ATOM 2431 N N . ASP A 1 303 ? 11.074 -12.076 -29.273 1.00 93.81 303 ASP A N 1
ATOM 2432 C CA . ASP A 1 303 ? 11.953 -13.256 -29.260 1.00 93.81 303 ASP A CA 1
ATOM 2433 C C . ASP A 1 303 ? 13.281 -12.990 -28.535 1.00 93.81 303 ASP A C 1
ATOM 2435 O O . ASP A 1 303 ? 13.782 -13.832 -27.793 1.00 93.81 303 ASP A O 1
ATOM 2439 N N . SER A 1 304 ? 13.859 -11.798 -28.723 1.00 94.62 304 SER A N 1
ATOM 2440 C CA . SER A 1 304 ? 15.119 -11.428 -28.063 1.00 94.62 304 SER A CA 1
ATOM 2441 C C . SER A 1 304 ? 14.936 -11.263 -26.555 1.00 94.62 304 SER A C 1
ATOM 2443 O O . SER A 1 304 ? 15.790 -11.696 -25.780 1.00 94.62 304 SER A O 1
ATOM 2445 N N . VAL A 1 305 ? 13.816 -10.668 -26.132 1.00 95.19 305 VAL A N 1
ATOM 2446 C CA . VAL A 1 305 ? 13.469 -10.568 -24.711 1.00 95.19 305 VAL A CA 1
ATOM 2447 C C . VAL A 1 305 ? 13.180 -11.951 -24.137 1.00 95.19 305 VAL A C 1
ATOM 2449 O O . VAL A 1 305 ? 13.699 -12.264 -23.074 1.00 95.19 305 VAL A O 1
ATOM 2452 N N . ASP A 1 306 ? 12.435 -12.806 -24.838 1.00 94.88 306 ASP A N 1
ATOM 2453 C CA . ASP A 1 306 ? 12.149 -14.174 -24.395 1.00 94.88 306 ASP A CA 1
ATOM 2454 C C . ASP A 1 306 ? 13.437 -14.980 -24.159 1.00 94.88 306 ASP A C 1
ATOM 2456 O O . ASP A 1 306 ? 13.590 -15.612 -23.114 1.00 94.88 306 ASP A O 1
ATOM 2460 N N . ILE A 1 307 ? 14.414 -14.888 -25.072 1.00 95.25 307 ILE A N 1
ATOM 2461 C CA . ILE A 1 307 ? 15.743 -15.497 -24.895 1.00 95.25 307 ILE A CA 1
ATOM 2462 C C . ILE A 1 307 ? 16.434 -14.948 -23.640 1.00 95.25 307 ILE A C 1
ATOM 2464 O O . ILE A 1 307 ? 16.958 -15.728 -22.843 1.00 95.25 307 ILE A O 1
ATOM 2468 N N . ALA A 1 308 ? 16.415 -13.629 -23.431 1.00 94.44 308 ALA A N 1
ATOM 2469 C CA . ALA A 1 308 ? 17.001 -13.025 -22.237 1.00 94.44 308 ALA A CA 1
ATOM 2470 C C . ALA A 1 308 ? 16.323 -13.527 -20.949 1.00 94.44 308 ALA A C 1
ATOM 2472 O O . ALA A 1 308 ? 17.018 -13.888 -20.003 1.00 94.44 308 ALA A O 1
ATOM 2473 N N . LEU A 1 309 ? 14.989 -13.639 -20.929 1.00 94.19 309 LEU A N 1
ATOM 2474 C CA . LEU A 1 309 ? 14.238 -14.166 -19.784 1.00 94.19 309 LEU A CA 1
ATOM 2475 C C . LEU A 1 309 ? 14.582 -15.634 -19.493 1.00 94.19 309 LEU A C 1
ATOM 2477 O O . LEU A 1 309 ? 14.678 -16.020 -18.327 1.00 94.19 309 LEU A O 1
ATOM 2481 N N . ARG A 1 310 ? 14.818 -16.454 -20.526 1.00 93.25 310 ARG A N 1
ATOM 2482 C CA . ARG A 1 310 ? 15.282 -17.843 -20.354 1.00 93.25 310 ARG A CA 1
ATOM 2483 C C . ARG A 1 310 ? 16.668 -17.904 -19.721 1.00 93.25 310 ARG A C 1
ATOM 2485 O O . ARG A 1 310 ? 16.854 -18.681 -18.791 1.00 93.25 310 ARG A O 1
ATOM 2492 N N . LEU A 1 311 ? 17.603 -17.064 -20.170 1.00 93.19 311 LEU A N 1
ATOM 2493 C CA . LEU A 1 311 ? 18.932 -16.958 -19.556 1.00 93.19 311 LEU A CA 1
ATOM 2494 C C . LEU A 1 311 ? 18.827 -16.495 -18.098 1.00 93.19 311 LEU A C 1
ATOM 2496 O O . LEU A 1 311 ? 19.480 -17.057 -17.225 1.00 93.19 311 LEU A O 1
ATOM 2500 N N . THR A 1 312 ? 17.963 -15.520 -17.801 1.00 91.31 312 THR A N 1
ATOM 2501 C CA . THR A 1 312 ? 17.687 -15.103 -16.419 1.00 91.31 312 THR A CA 1
ATOM 2502 C C . THR A 1 312 ? 17.166 -16.268 -15.575 1.00 91.31 312 THR A C 1
ATOM 2504 O O . THR A 1 312 ? 17.657 -16.483 -14.468 1.00 91.31 312 THR A O 1
ATOM 2507 N N . ALA A 1 313 ? 16.212 -17.050 -16.088 1.00 93.12 313 ALA A N 1
ATOM 2508 C CA . ALA A 1 313 ? 15.702 -18.232 -15.396 1.00 93.12 313 ALA A CA 1
ATOM 2509 C C . ALA A 1 313 ? 16.796 -19.292 -15.179 1.00 93.12 313 ALA A C 1
ATOM 2511 O O . ALA A 1 313 ? 16.861 -19.886 -14.105 1.00 93.12 313 ALA A O 1
ATOM 2512 N N . GLU A 1 314 ? 17.681 -19.499 -16.155 1.00 92.31 314 GLU A N 1
ATOM 2513 C CA . GLU A 1 314 ? 18.836 -20.391 -16.028 1.00 92.31 314 GLU A CA 1
ATOM 2514 C C . GLU A 1 314 ? 19.794 -19.923 -14.924 1.00 92.31 314 GLU A C 1
ATOM 2516 O O . GLU A 1 314 ? 20.138 -20.718 -14.052 1.00 92.31 314 GLU A O 1
ATOM 2521 N N . PHE A 1 315 ? 20.153 -18.635 -14.879 1.00 88.62 315 PHE A N 1
ATOM 2522 C CA . PHE A 1 315 ? 21.001 -18.086 -13.813 1.00 88.62 315 PHE A CA 1
ATOM 2523 C C . PHE A 1 315 ? 20.370 -18.222 -12.423 1.00 88.62 315 PHE A C 1
ATOM 2525 O O . PHE A 1 315 ? 21.072 -18.517 -11.455 1.00 88.62 315 PHE A O 1
ATOM 2532 N N . LEU A 1 316 ? 19.050 -18.050 -12.316 1.00 88.81 316 LEU A N 1
ATOM 2533 C CA . LEU A 1 316 ? 18.323 -18.275 -11.065 1.00 88.81 316 LEU A CA 1
ATOM 2534 C C . LEU A 1 316 ? 18.382 -19.747 -10.620 1.00 88.81 316 LEU A C 1
ATOM 2536 O O . LEU A 1 316 ? 18.401 -20.015 -9.422 1.00 88.81 316 LEU A O 1
ATOM 2540 N N . LEU A 1 317 ? 18.411 -20.701 -11.555 1.00 89.44 317 LEU A N 1
ATOM 2541 C CA . LEU A 1 317 ? 18.428 -22.138 -11.256 1.00 89.44 317 LEU A CA 1
ATOM 2542 C C . LEU A 1 317 ? 19.839 -22.723 -11.085 1.00 89.44 317 LEU A C 1
ATOM 2544 O O . LEU A 1 317 ? 19.989 -23.727 -10.391 1.00 89.44 317 LEU A O 1
ATOM 2548 N N . GLY A 1 318 ? 20.844 -22.138 -11.739 1.00 77.94 318 GLY A N 1
ATOM 2549 C CA . GLY A 1 318 ? 22.217 -22.647 -11.797 1.00 77.94 318 GLY A CA 1
ATOM 2550 C C . GLY A 1 318 ? 23.172 -22.099 -10.733 1.00 77.94 318 GLY A C 1
ATOM 2551 O O . GLY A 1 318 ? 24.340 -22.485 -10.740 1.00 77.94 318 GLY A O 1
ATOM 2552 N N . SER A 1 319 ? 22.705 -21.204 -9.852 1.00 59.16 319 SER A N 1
ATOM 2553 C CA . SER A 1 319 ? 23.507 -20.542 -8.809 1.00 59.16 319 SER A CA 1
ATOM 2554 C C . SER A 1 319 ? 23.107 -20.899 -7.386 1.00 59.16 319 SER A C 1
ATOM 2556 O O . SER A 1 319 ? 21.891 -21.015 -7.102 1.00 59.16 319 SER A O 1
#

Foldseek 3Di:
DAAPVLLDLLQQLLQLLCVQLVPDDDDDHAHDQQADDGDPVVCVLPVVSDDDWDQDPNDIDDGSVVSSVVVCVVCVPRNHQADDPPDPLNVCPVVLLVLLVQLLVLLLCCFAPVDRPVSNVVSLLVNLVQLVPDPCDLDSSNDHHSSCSSNVSVLLLCCQACLQAAVDHSAPDPSSVSSNRNVVVQLVDPSSVVNRDDSLCSNLSPCSNSVGTHHYDPNVVSNCLSVVHDCNPPPPHDQPPRSTHDRPVCVPLLVVLLVVLVVCVVCVQVVLFLVQQVVADDDPDGSRNSSHPRRGGDVVCSVVSSVVSNVSSVVSNVD

InterPro domains:
  IPR004045 Glutathione S-transferase, N-terminal [PF13409] (7-73)
  IPR004045 Glutathione S-transferase, N-terminal [PS50404] (1-79)
  IPR036249 Thioredoxin-like superfamily [SSF52833] (5-79)
  IPR036282 Glutathione S-transferase, C-terminal domain superfamily [SSF47616] (76-199)
  IPR050983 Glutathione S-transferase Omega/HSP26 [PTHR43968] (6-202)

pLDDT: mean 93.86, std 5.63, range [59.16, 98.81]